Protein AF-0000000077294545 (afdb_homodimer)

pLDDT: mean 90.28, std 8.91, range [52.84, 98.06]

Organism: Petrolisthes cinctipes (NCBI:txid88211)

InterPro domains:
  IPR006762 Gtr1/RagA G protein [PF04670] (3-43)
  IPR006762 Gtr1/RagA G protein [PTHR11259] (1-129)

Sequence (264 aa):
MNLVIQNSCIEKGFLFDVLSKIYIATDSSPVDMQSYELCCKMIDVVIDISDIYGKGDGIQVPFDKGSSSIIKLNNATVLYLREVSRFLALVCILKEDNFDKQGLIDYNFLCFHKGVQEVLDVRTNQQQQQQQMNLVIQNSCIEKGFLFDVLSKIYIATDSSPVDMQSYELCCKMIDVVIDISDIYGKGDGIQVPFDKGSSSIIKLNNATVLYLREVSRFLALVCILKEDNFDKQGLIDYNFLCFHKGVQEVLDVRTNQQQQQQQ

Nearest PDB structures (foldseek):
  6s6d-assembly1_C  TM=9.132E-01  e=4.460E-17  Homo sapiens
  7uxh-assembly1_W  TM=9.047E-01  e=5.370E-17  Homo sapiens
  6s6d-assembly2_D  TM=9.170E-01  e=2.521E-16  Homo sapiens
  6ulg-assembly1_G  TM=9.068E-01  e=2.853E-16  Homo sapiens
  8fw5-assembly1_E  TM=8.908E-01  e=2.306E-14  Escherichia coli

Foldseek 3Di:
DQVLCVQLQFDWKFKAQLVVLDTPDIHPDDDDPVVSVVVNVVLVVQQVCCQVPNPPPPDNFSHDAFDKDWDADPVQKIWIWTDLDSRMIMITIHGNVSVVVVVSSVVSVVVVSVVVVVVVVVVVVVVVVVVD/DQVLCVQLQFDWKFKAQLVVLDTPDIHPDDDDPVVSVVVNVVLVVQQVCCQVPNDPPPPNFSHDAFDKDWDADPVQKIWIWTDLDSRMIMITIHGNVSVVVVVSNVVSVVVVSVVVVVVVVVVVVVVVVVVD

Secondary structure (DSSP, 8-state):
-HHHHHHTTEEEEEEEETTTTEEEEE-SSPP-HHHHHHHHHHHHHHHHHHHHHS---SS--SS-TT-EEEEE-TTSEEEEEEEEETTEEEEEEEEHHHHT-HHHHHHHHHHHHHHHHHHHHHHHHHHHHHH-/-HHHHHHTTEEEEEEEETTTTEEEEE-SSPP-HHHHHHHHHHHHHHHHHHHHHS---SS--SS-TT-EEEEE-TTSEEEEEEEEETTEEEEEEEEHHHHT-HHHHHHHHHHHHHHHHHHHHHHHHHHHHHH-

Radius of gyration: 20.05 Å; Cα contacts (8 Å, |Δi|>4): 423; chains: 2; bounding box: 40×76×45 Å

Solvent-accessible surface area (backbone atoms only — not comparable to full-atom values): 14103 Å² total; per-residue (Å²): 91,53,66,53,32,62,75,41,59,41,72,47,49,37,33,27,35,63,86,79,70,40,69,79,45,55,38,92,62,86,84,53,71,66,62,54,53,48,52,52,50,53,49,51,46,54,28,54,46,29,70,73,71,42,82,66,82,68,71,85,59,54,41,46,69,72,21,35,34,40,37,39,43,63,81,38,41,28,42,40,37,38,46,63,45,57,54,31,34,37,38,35,35,29,42,40,79,47,56,72,41,44,67,58,43,51,48,45,46,52,54,48,40,52,53,51,49,54,55,53,50,52,52,52,51,50,52,56,56,66,73,99,90,52,66,55,34,63,77,41,59,40,72,47,48,36,35,27,35,62,86,78,70,40,68,81,45,55,39,89,63,87,86,51,70,65,61,53,51,49,53,53,51,52,51,51,45,54,30,55,47,28,70,74,70,40,82,71,78,71,69,87,60,52,40,46,68,72,20,35,34,41,38,38,43,61,81,38,42,28,40,39,36,37,46,63,45,57,53,29,36,38,40,35,35,29,42,41,80,47,56,71,41,44,67,59,44,50,48,44,46,52,54,48,38,52,54,53,50,54,54,53,49,51,51,53,52,49,53,56,55,66,75,98

Structure (mmCIF, N/CA/C/O backbone):
data_AF-0000000077294545-model_v1
#
loop_
_entity.id
_entity.type
_entity.pdbx_description
1 polymer 'Uncharacterized protein'
#
loop_
_atom_site.group_PDB
_atom_site.id
_atom_site.type_symbol
_atom_site.label_atom_id
_atom_site.label_alt_id
_atom_site.label_comp_id
_atom_site.label_asym_id
_atom_site.label_entity_id
_atom_site.label_seq_id
_atom_site.pdbx_PDB_ins_code
_atom_site.Cartn_x
_atom_site.Cartn_y
_atom_site.Cartn_z
_atom_site.occupancy
_atom_site.B_iso_or_equiv
_atom_site.auth_seq_id
_atom_site.auth_comp_id
_atom_site.auth_asym_id
_atom_site.auth_atom_id
_atom_site.pdbx_PDB_model_num
ATOM 1 N N . MET A 1 1 ? 11.781 -16.438 -11.773 1 88.38 1 MET A N 1
ATOM 2 C CA . MET A 1 1 ? 11.844 -15.148 -11.078 1 88.38 1 MET A CA 1
ATOM 3 C C . MET A 1 1 ? 12.953 -14.273 -11.648 1 88.38 1 MET A C 1
ATOM 5 O O . MET A 1 1 ? 12.75 -13.078 -11.867 1 88.38 1 MET A O 1
ATOM 9 N N . ASN A 1 2 ? 14 -14.93 -12.047 1 88.88 2 ASN A N 1
ATOM 10 C CA . ASN A 1 2 ? 15.109 -14.148 -12.562 1 88.88 2 ASN A CA 1
ATOM 11 C C . ASN A 1 2 ? 14.727 -13.406 -13.844 1 88.88 2 ASN A C 1
ATOM 13 O O . ASN A 1 2 ? 15.07 -12.242 -14.023 1 88.88 2 ASN A O 1
ATOM 17 N N . LEU A 1 3 ? 14.016 -14.055 -14.664 1 87 3 LEU A N 1
ATOM 18 C CA . LEU A 1 3 ? 13.656 -13.453 -15.945 1 87 3 LEU A CA 1
ATOM 19 C C . LEU A 1 3 ? 12.742 -12.25 -15.734 1 87 3 LEU A C 1
ATOM 21 O O . LEU A 1 3 ? 12.945 -11.195 -16.328 1 87 3 LEU A O 1
ATOM 25 N N . VAL A 1 4 ? 11.805 -12.406 -14.891 1 89.19 4 VAL A N 1
ATOM 26 C CA . VAL A 1 4 ? 10.859 -11.32 -14.656 1 89.19 4 VAL A CA 1
ATOM 27 C C . VAL A 1 4 ? 11.562 -10.148 -13.969 1 89.19 4 VAL A C 1
ATOM 29 O O . VAL A 1 4 ? 11.352 -8.992 -14.336 1 89.19 4 VAL A O 1
ATOM 32 N N . ILE A 1 5 ? 12.398 -10.461 -13.062 1 90.06 5 ILE A N 1
ATOM 33 C CA . ILE A 1 5 ? 13.102 -9.445 -12.289 1 90.06 5 ILE A CA 1
ATOM 34 C C . ILE A 1 5 ? 14.07 -8.688 -13.195 1 90.06 5 ILE A C 1
ATOM 36 O O . ILE A 1 5 ? 14.102 -7.457 -13.195 1 90.06 5 ILE A O 1
ATOM 40 N N . GLN A 1 6 ? 14.797 -9.445 -13.984 1 88.12 6 GLN A N 1
ATOM 41 C CA . GLN A 1 6 ? 15.805 -8.836 -14.844 1 88.12 6 GLN A CA 1
ATOM 42 C C . GLN A 1 6 ? 15.156 -7.996 -15.945 1 88.12 6 GLN A C 1
ATOM 44 O O . GLN A 1 6 ? 15.609 -6.891 -16.234 1 88.12 6 GLN A O 1
ATOM 49 N N . ASN A 1 7 ? 14.133 -8.406 -16.469 1 88.62 7 ASN A N 1
ATOM 50 C CA . ASN A 1 7 ? 13.484 -7.746 -17.594 1 88.62 7 ASN A CA 1
ATOM 51 C C . ASN A 1 7 ? 12.695 -6.52 -17.141 1 88.62 7 ASN A C 1
ATOM 53 O O . ASN A 1 7 ? 12.297 -5.695 -17.969 1 88.62 7 ASN A O 1
ATOM 57 N N . SER A 1 8 ? 12.5 -6.391 -15.891 1 87.38 8 SER A N 1
ATOM 58 C CA . SER A 1 8 ? 11.68 -5.297 -15.383 1 87.38 8 SER A CA 1
ATOM 59 C C . SER A 1 8 ? 12.5 -4.336 -14.531 1 87.38 8 SER A C 1
ATOM 61 O O . SER A 1 8 ? 11.945 -3.445 -13.883 1 87.38 8 SER A O 1
ATOM 63 N N . CYS A 1 9 ? 13.797 -4.469 -14.531 1 88.81 9 CYS A N 1
ATOM 64 C CA . CYS A 1 9 ? 14.711 -3.646 -13.75 1 88.81 9 CYS A CA 1
ATOM 65 C C . CYS A 1 9 ? 14.289 -3.598 -12.281 1 88.81 9 CYS A C 1
ATOM 67 O O . CYS A 1 9 ? 14.273 -2.527 -11.672 1 88.81 9 CYS A O 1
ATOM 69 N N . ILE A 1 10 ? 13.898 -4.68 -11.805 1 93.56 10 ILE A N 1
ATOM 70 C CA . ILE A 1 10 ? 13.523 -4.859 -10.406 1 93.56 10 ILE A CA 1
ATOM 71 C C . ILE A 1 10 ? 14.758 -5.191 -9.57 1 93.56 10 ILE A C 1
ATOM 73 O O . ILE A 1 10 ? 15.625 -5.953 -10.016 1 93.56 10 ILE A O 1
ATOM 77 N N . GLU A 1 11 ? 14.852 -4.637 -8.398 1 94.56 11 GLU A N 1
ATOM 78 C CA . GLU A 1 11 ? 16 -4.844 -7.527 1 94.56 11 GLU A CA 1
ATOM 79 C C . GLU A 1 11 ? 15.883 -6.156 -6.754 1 94.56 11 GLU A C 1
ATOM 81 O O . GLU A 1 11 ? 16.875 -6.848 -6.535 1 94.56 11 GLU A O 1
ATOM 86 N N . LYS A 1 12 ? 14.773 -6.461 -6.199 1 95.69 12 LYS A N 1
ATOM 87 C CA . LYS A 1 12 ? 14.484 -7.688 -5.461 1 95.69 12 LYS A CA 1
ATOM 88 C C . LYS A 1 12 ? 13.023 -8.109 -5.637 1 95.69 12 LYS A C 1
ATOM 90 O O . LYS A 1 12 ? 12.133 -7.258 -5.691 1 95.69 12 LYS A O 1
ATOM 95 N N . GLY A 1 13 ? 12.789 -9.422 -5.824 1 96.94 13 GLY A N 1
ATOM 96 C CA . GLY A 1 13 ? 11.438 -9.938 -5.969 1 96.94 13 GLY A CA 1
ATOM 97 C C . GLY A 1 13 ? 11.203 -11.211 -5.176 1 96.94 13 GLY A C 1
ATOM 98 O O . GLY A 1 13 ? 12.102 -12.047 -5.047 1 96.94 13 GLY A O 1
ATOM 99 N N . PHE A 1 14 ? 9.977 -11.391 -4.688 1 97.44 14 PHE A N 1
ATOM 100 C CA . PHE A 1 14 ? 9.547 -12.578 -3.963 1 97.44 14 PHE A CA 1
ATOM 101 C C . PHE A 1 14 ? 8.195 -13.055 -4.469 1 97.44 14 PHE A C 1
ATOM 103 O O . PHE A 1 14 ? 7.289 -12.25 -4.688 1 97.44 14 PHE A O 1
ATOM 110 N N . LEU A 1 15 ? 8.078 -14.344 -4.648 1 97.44 15 LEU A N 1
ATOM 111 C CA . LEU A 1 15 ? 6.781 -14.984 -4.809 1 97.44 15 LEU A CA 1
ATOM 112 C C . LEU A 1 15 ? 6.352 -15.672 -3.516 1 97.44 15 LEU A C 1
ATOM 114 O O . LEU A 1 15 ? 7.008 -16.609 -3.057 1 97.44 15 LEU A O 1
ATOM 118 N N . PHE A 1 16 ? 5.219 -15.281 -2.953 1 97.88 16 PHE A N 1
ATOM 119 C CA . PHE A 1 16 ? 4.805 -15.75 -1.637 1 97.88 16 PHE A CA 1
ATOM 120 C C . PHE A 1 16 ? 3.572 -16.641 -1.743 1 97.88 16 PHE A C 1
ATOM 122 O O . PHE A 1 16 ? 2.652 -16.344 -2.508 1 97.88 16 PHE A O 1
ATOM 129 N N . ASP A 1 17 ? 3.615 -17.734 -0.995 1 97.25 17 ASP A N 1
ATOM 130 C CA . ASP A 1 17 ? 2.365 -18.328 -0.526 1 97.25 17 ASP A CA 1
ATOM 131 C C . ASP A 1 17 ? 1.77 -17.516 0.618 1 97.25 17 ASP A C 1
ATOM 133 O O . ASP A 1 17 ? 2.365 -17.406 1.693 1 97.25 17 ASP A O 1
ATOM 137 N N . VAL A 1 18 ? 0.582 -16.969 0.397 1 95.44 18 VAL A N 1
ATOM 138 C CA . VAL A 1 18 ? 0.108 -15.922 1.305 1 95.44 18 VAL A CA 1
ATOM 139 C C . VAL A 1 18 ? -0.426 -16.562 2.586 1 95.44 18 VAL A C 1
ATOM 141 O O . VAL A 1 18 ? -0.473 -15.914 3.635 1 95.44 18 VAL A O 1
ATOM 144 N N . LEU A 1 19 ? -0.866 -17.75 2.561 1 92.69 19 LEU A N 1
ATOM 145 C CA . LEU A 1 19 ? -1.397 -18.422 3.742 1 92.69 19 LEU A CA 1
ATOM 146 C C . LEU A 1 19 ? -0.274 -18.812 4.695 1 92.69 19 LEU A C 1
ATOM 148 O O . LEU A 1 19 ? -0.325 -18.5 5.887 1 92.69 19 LEU A O 1
ATOM 152 N N . SER A 1 20 ? 0.775 -19.391 4.145 1 94 20 SER A N 1
ATOM 153 C CA . SER A 1 20 ? 1.877 -19.859 4.98 1 94 20 SER A CA 1
ATOM 154 C C . SER A 1 20 ? 2.928 -18.766 5.164 1 94 20 SER A C 1
ATOM 156 O O . SER A 1 20 ? 3.805 -18.875 6.023 1 94 20 SER A O 1
ATOM 158 N N . LYS A 1 21 ? 2.898 -17.75 4.418 1 93.12 21 LYS A N 1
ATOM 159 C CA . LYS A 1 21 ? 3.834 -16.625 4.441 1 93.12 21 LYS A CA 1
ATOM 160 C C . LYS A 1 21 ? 5.262 -17.094 4.176 1 93.12 21 LYS A C 1
ATOM 162 O O . LYS A 1 21 ? 6.199 -16.656 4.855 1 93.12 21 LYS A O 1
ATOM 167 N N . ILE A 1 22 ? 5.34 -18 3.275 1 96.5 22 ILE A N 1
ATOM 168 C CA . ILE A 1 22 ? 6.629 -18.5 2.809 1 96.5 22 ILE A CA 1
ATOM 169 C C . ILE A 1 22 ? 6.875 -18.031 1.373 1 96.5 22 ILE A C 1
ATOM 171 O O . ILE A 1 22 ? 5.98 -18.125 0.527 1 96.5 22 ILE A O 1
ATOM 175 N N . TYR A 1 23 ? 8.062 -17.5 1.189 1 97.06 23 TYR A N 1
ATOM 176 C CA . TYR A 1 23 ? 8.367 -17.234 -0.212 1 97.06 23 TYR A CA 1
ATOM 177 C C . TYR A 1 23 ? 8.773 -18.516 -0.931 1 97.06 23 TYR A C 1
ATOM 179 O O . TYR A 1 23 ? 9.688 -19.219 -0.49 1 97.06 23 TYR A O 1
ATOM 187 N N . ILE A 1 24 ? 8.148 -18.859 -1.941 1 96.44 24 ILE A N 1
ATOM 188 C CA . ILE A 1 24 ? 8.375 -20.125 -2.639 1 96.44 24 ILE A CA 1
ATOM 189 C C . ILE A 1 24 ? 9.375 -19.922 -3.773 1 96.44 24 ILE A C 1
ATOM 191 O O . ILE A 1 24 ? 9.914 -20.891 -4.312 1 96.44 24 ILE A O 1
ATOM 195 N N . ALA A 1 25 ? 9.586 -18.719 -4.234 1 96 25 ALA A N 1
ATOM 196 C CA . ALA A 1 25 ? 10.602 -18.391 -5.23 1 96 25 ALA A CA 1
ATOM 197 C C . ALA A 1 25 ? 11.125 -16.969 -5.043 1 96 25 ALA A C 1
ATOM 199 O O . ALA A 1 25 ? 10.398 -16.109 -4.551 1 96 25 ALA A O 1
ATOM 200 N N . THR A 1 26 ? 12.398 -16.766 -5.371 1 96.12 26 THR A N 1
ATOM 201 C CA . THR A 1 26 ? 13.031 -15.453 -5.359 1 96.12 26 THR A CA 1
ATOM 202 C C . THR A 1 26 ? 14.18 -15.398 -6.363 1 96.12 26 THR A C 1
ATOM 204 O O . THR A 1 26 ? 14.539 -16.406 -6.965 1 96.12 26 THR A O 1
ATOM 207 N N . ASP A 1 27 ? 14.578 -14.164 -6.613 1 94.88 27 ASP A N 1
ATOM 208 C CA . ASP A 1 27 ? 15.688 -14.023 -7.551 1 94.88 27 ASP A CA 1
ATOM 209 C C . ASP A 1 27 ? 17.016 -14.32 -6.867 1 94.88 27 ASP A C 1
ATOM 211 O O . ASP A 1 27 ? 17.062 -14.609 -5.672 1 94.88 27 ASP A O 1
ATOM 215 N N . SER A 1 28 ? 18.062 -14.211 -7.559 1 94.12 28 SER A N 1
ATOM 216 C CA . SER A 1 28 ? 19.359 -14.672 -7.09 1 94.12 28 SER A CA 1
ATOM 217 C C . SER A 1 28 ? 20.016 -13.633 -6.184 1 94.12 28 SER A C 1
ATOM 219 O O . SER A 1 28 ? 21.062 -13.898 -5.586 1 94.12 28 SER A O 1
ATOM 221 N N . SER A 1 29 ? 19.469 -12.484 -6.035 1 91.75 29 SER A N 1
ATOM 222 C CA . SER A 1 29 ? 20.031 -11.484 -5.129 1 91.75 29 SER A CA 1
ATOM 223 C C . SER A 1 29 ? 19.844 -11.898 -3.674 1 91.75 29 SER A C 1
ATOM 225 O O . SER A 1 29 ? 18.938 -12.68 -3.355 1 91.75 29 SER A O 1
ATOM 227 N N . PRO A 1 30 ? 20.75 -11.453 -2.766 1 92.94 30 PRO A N 1
ATOM 228 C CA . PRO A 1 30 ? 20.672 -11.859 -1.36 1 92.94 30 PRO A CA 1
ATOM 229 C C . PRO A 1 30 ? 19.344 -11.461 -0.713 1 92.94 30 PRO A C 1
ATOM 231 O O . PRO A 1 30 ? 18.781 -10.414 -1.029 1 92.94 30 PRO A O 1
ATOM 234 N N . VAL A 1 31 ? 18.969 -12.352 0.146 1 92.69 31 VAL A N 1
ATOM 235 C CA . VAL A 1 31 ? 17.75 -12.109 0.912 1 92.69 31 VAL A CA 1
ATOM 236 C C . VAL A 1 31 ? 18.109 -11.516 2.275 1 92.69 31 VAL A C 1
ATOM 238 O O . VAL A 1 31 ? 18.984 -12.031 2.969 1 92.69 31 VAL A O 1
ATOM 241 N N . ASP A 1 32 ? 17.406 -10.422 2.568 1 93.25 32 ASP A N 1
ATOM 242 C CA . ASP A 1 32 ? 17.562 -9.875 3.912 1 93.25 32 ASP A CA 1
ATOM 243 C C . ASP A 1 32 ? 16.281 -10.047 4.719 1 93.25 32 ASP A C 1
ATOM 245 O O . ASP A 1 32 ? 15.172 -9.992 4.164 1 93.25 32 ASP A O 1
ATOM 249 N N . MET A 1 33 ? 16.5 -10.188 5.977 1 93.38 33 MET A N 1
ATOM 250 C CA . MET A 1 33 ? 15.398 -10.5 6.895 1 93.38 33 MET A CA 1
ATOM 251 C C . MET A 1 33 ? 14.406 -9.344 6.973 1 93.38 33 MET A C 1
ATOM 253 O O . MET A 1 33 ? 13.203 -9.562 7.102 1 93.38 33 MET A O 1
ATOM 257 N N . GLN A 1 34 ? 14.859 -8.141 6.91 1 94 34 GLN A N 1
ATOM 258 C CA . GLN A 1 34 ? 13.984 -6.98 7.047 1 94 34 GLN A CA 1
ATOM 259 C C . GLN A 1 34 ? 13.031 -6.863 5.859 1 94 34 GLN A C 1
ATOM 261 O O . GLN A 1 34 ? 11.836 -6.621 6.035 1 94 34 GLN A O 1
ATOM 266 N N . SER A 1 35 ? 13.617 -7.047 4.695 1 94 35 SER A N 1
ATOM 267 C CA . SER A 1 35 ? 12.789 -7.016 3.496 1 94 35 SER A CA 1
ATOM 268 C C . SER A 1 35 ? 11.719 -8.102 3.539 1 94 35 SER A C 1
ATOM 270 O O . SER A 1 35 ? 10.562 -7.859 3.174 1 94 35 SER A O 1
ATOM 272 N N . TYR A 1 36 ? 12.117 -9.227 4 1 95.69 36 TYR A N 1
ATOM 273 C CA . TYR A 1 36 ? 11.188 -10.344 4.109 1 95.69 36 TYR A CA 1
ATOM 274 C C . TYR A 1 36 ? 10.039 -10.008 5.051 1 95.69 36 TYR A C 1
ATOM 276 O O . TYR A 1 36 ? 8.867 -10.242 4.727 1 95.69 36 TYR A O 1
ATOM 284 N N . GLU A 1 37 ? 10.344 -9.461 6.188 1 97.31 37 GLU A N 1
ATOM 285 C CA . GLU A 1 37 ? 9.336 -9.094 7.18 1 97.31 37 GLU A CA 1
ATOM 286 C C . GLU A 1 37 ? 8.383 -8.031 6.637 1 97.31 37 GLU A C 1
ATOM 288 O O . GLU A 1 37 ? 7.176 -8.102 6.852 1 97.31 37 GLU A O 1
ATOM 293 N N . LEU A 1 38 ? 8.938 -7.133 5.926 1 96.94 38 LEU A N 1
ATOM 294 C CA . LEU A 1 38 ? 8.133 -6.055 5.359 1 96.94 38 LEU A CA 1
ATOM 295 C C . LEU A 1 38 ? 7.141 -6.598 4.336 1 96.94 38 LEU A C 1
ATOM 297 O O . LEU A 1 38 ? 5.984 -6.172 4.297 1 96.94 38 LEU A O 1
ATOM 301 N N . CYS A 1 39 ? 7.605 -7.496 3.504 1 97.19 39 CYS A N 1
ATOM 302 C CA . CYS A 1 39 ? 6.73 -8.117 2.514 1 97.19 39 CYS A CA 1
ATOM 303 C C . CYS A 1 39 ? 5.551 -8.805 3.186 1 97.19 39 CYS A C 1
ATOM 305 O O . CYS A 1 39 ? 4.414 -8.688 2.725 1 97.19 39 CYS A O 1
ATOM 307 N N . CYS A 1 40 ? 5.801 -9.469 4.266 1 97.38 40 CYS A N 1
ATOM 308 C CA . CYS A 1 40 ? 4.738 -10.156 4.992 1 97.38 40 CYS A CA 1
ATOM 309 C C . CYS A 1 40 ? 3.742 -9.156 5.57 1 97.38 40 CYS A C 1
ATOM 311 O O . CYS A 1 40 ? 2.531 -9.375 5.516 1 97.38 40 CYS A O 1
ATOM 313 N N . LYS A 1 41 ? 4.223 -8.031 6.102 1 97.44 41 LYS A N 1
ATOM 314 C CA . LYS A 1 41 ? 3.344 -6.992 6.629 1 97.44 41 LYS A CA 1
ATOM 315 C C . LYS A 1 41 ? 2.463 -6.406 5.527 1 97.44 41 LYS A C 1
ATOM 317 O O . LYS A 1 41 ? 1.262 -6.215 5.723 1 97.44 41 LYS A O 1
ATOM 322 N N . MET A 1 42 ? 3.131 -6.156 4.355 1 98.06 42 MET A N 1
ATOM 323 C CA . MET A 1 42 ? 2.402 -5.605 3.213 1 98.06 42 MET A CA 1
ATOM 324 C C . MET A 1 42 ? 1.298 -6.559 2.766 1 98.06 42 MET A C 1
ATOM 326 O O . MET A 1 42 ? 0.166 -6.133 2.529 1 98.06 42 MET A O 1
ATOM 330 N N . ILE A 1 43 ? 1.547 -7.805 2.686 1 97.88 43 ILE A N 1
ATOM 331 C CA . ILE A 1 43 ? 0.591 -8.828 2.277 1 97.88 43 ILE A CA 1
ATOM 332 C C . ILE A 1 43 ? -0.559 -8.891 3.279 1 97.88 43 ILE A C 1
ATOM 334 O O . ILE A 1 43 ? -1.729 -8.914 2.891 1 97.88 43 ILE A O 1
ATOM 338 N N . ASP A 1 44 ? -0.282 -8.891 4.543 1 97.38 44 ASP A N 1
ATOM 339 C CA . ASP A 1 44 ? -1.306 -8.961 5.582 1 97.38 44 ASP A CA 1
ATOM 340 C C . ASP A 1 44 ? -2.273 -7.781 5.477 1 97.38 44 ASP A C 1
ATOM 342 O O . ASP A 1 44 ? -3.48 -7.945 5.672 1 97.38 44 ASP A O 1
ATOM 346 N N . VAL A 1 45 ? -1.757 -6.672 5.191 1 97.44 45 VAL A N 1
ATOM 347 C CA . VAL A 1 45 ? -2.609 -5.492 5.082 1 97.44 45 VAL A CA 1
ATOM 348 C C . VAL A 1 45 ? -3.545 -5.645 3.883 1 97.44 45 VAL A C 1
ATOM 350 O O . VAL A 1 45 ? -4.742 -5.367 3.982 1 97.44 45 VAL A O 1
ATOM 353 N N . VAL A 1 46 ? -3.018 -6.078 2.762 1 96.94 46 VAL A N 1
ATOM 354 C CA . VAL A 1 46 ? -3.85 -6.25 1.574 1 96.94 46 VAL A CA 1
ATOM 355 C C . VAL A 1 46 ? -4.926 -7.301 1.842 1 96.94 46 VAL A C 1
ATOM 357 O O . VAL A 1 46 ? -6.074 -7.141 1.424 1 96.94 46 VAL A O 1
ATOM 360 N N . ILE A 1 47 ? -4.605 -8.344 2.562 1 95.69 47 ILE A N 1
ATOM 361 C CA . ILE A 1 47 ? -5.566 -9.391 2.906 1 95.69 47 ILE A CA 1
ATOM 362 C C . ILE A 1 47 ? -6.648 -8.82 3.818 1 95.69 47 ILE A C 1
ATOM 364 O O . ILE A 1 47 ? -7.836 -9.062 3.607 1 95.69 47 ILE A O 1
ATOM 368 N N . ASP A 1 48 ? -6.277 -8.078 4.855 1 95.31 48 ASP A N 1
ATOM 369 C CA . ASP A 1 48 ? -7.234 -7.457 5.766 1 95.31 48 ASP A CA 1
ATOM 370 C C . ASP A 1 48 ? -8.211 -6.562 5.004 1 95.31 48 ASP A C 1
ATOM 372 O O . ASP A 1 48 ? -9.414 -6.594 5.258 1 95.31 48 ASP A O 1
ATOM 376 N N . ILE A 1 49 ? -7.68 -5.832 4.07 1 94.75 49 ILE A N 1
ATOM 377 C CA . ILE A 1 49 ? -8.508 -4.91 3.303 1 94.75 49 ILE A CA 1
ATOM 378 C C . ILE A 1 49 ? -9.461 -5.699 2.406 1 94.75 49 ILE A C 1
ATOM 380 O O . ILE A 1 49 ? -10.641 -5.348 2.279 1 94.75 49 ILE A O 1
ATOM 384 N N . SER A 1 50 ? -8.938 -6.703 1.814 1 93.31 50 SER A N 1
ATOM 385 C CA . SER A 1 50 ? -9.781 -7.559 0.984 1 93.31 50 SER A CA 1
ATOM 386 C C . SER A 1 50 ? -10.922 -8.164 1.794 1 93.31 50 SER A C 1
ATOM 388 O O . SER A 1 50 ? -12.039 -8.289 1.299 1 93.31 50 SER A O 1
ATOM 390 N N . ASP A 1 51 ? -10.648 -8.562 2.994 1 92.38 51 ASP A N 1
ATOM 391 C CA . ASP A 1 51 ? -11.656 -9.164 3.861 1 92.38 51 ASP A CA 1
ATOM 392 C C . ASP A 1 51 ? -12.766 -8.164 4.188 1 92.38 51 ASP A C 1
ATOM 394 O O . ASP A 1 51 ? -13.938 -8.539 4.305 1 92.38 51 ASP A O 1
ATOM 398 N N . ILE A 1 52 ? -12.391 -6.941 4.309 1 91.88 52 ILE A N 1
ATOM 399 C CA . ILE A 1 52 ? -13.336 -5.93 4.758 1 91.88 52 ILE A CA 1
ATOM 400 C C . ILE A 1 52 ? -14.055 -5.328 3.557 1 91.88 52 ILE A C 1
ATOM 402 O O . ILE A 1 52 ? -15.273 -5.105 3.598 1 91.88 52 ILE A O 1
ATOM 406 N N . TYR A 1 53 ? -13.297 -5.117 2.484 1 90.75 53 TYR A N 1
ATOM 407 C CA . TYR A 1 53 ? -13.859 -4.355 1.376 1 90.75 53 TYR A CA 1
ATOM 408 C C . TYR A 1 53 ? -13.977 -5.219 0.126 1 90.75 53 TYR A C 1
ATOM 410 O O . TYR A 1 53 ? -14.602 -4.816 -0.859 1 90.75 53 TYR A O 1
ATOM 418 N N . GLY A 1 54 ? -13.305 -6.348 0.155 1 87.44 54 GLY A N 1
ATOM 419 C CA . GLY A 1 54 ? -13.344 -7.215 -1.01 1 87.44 54 GLY A CA 1
ATOM 420 C C . GLY A 1 54 ? -14.695 -7.875 -1.221 1 87.44 54 GLY A C 1
ATOM 421 O O . GLY A 1 54 ? -15.539 -7.871 -0.323 1 87.44 54 GLY A O 1
ATOM 422 N N . LYS A 1 55 ? -15.211 -8.297 -2.643 1 72.12 55 LYS A N 1
ATOM 423 C CA . LYS A 1 55 ? -16.5 -8.898 -2.986 1 72.12 55 LYS A CA 1
ATOM 424 C C . LYS A 1 55 ? -16.609 -10.312 -2.432 1 72.12 55 LYS A C 1
ATOM 426 O O . LYS A 1 55 ? -15.75 -11.164 -2.707 1 72.12 55 LYS A O 1
ATOM 431 N N . GLY A 1 56 ? -16.969 -10.641 -1.223 1 58.69 56 GLY A N 1
ATOM 432 C CA . GLY A 1 56 ? -17 -11.992 -0.684 1 58.69 56 GLY A CA 1
ATOM 433 C C . GLY A 1 56 ? -17.922 -12.922 -1.447 1 58.69 56 GLY A C 1
ATOM 434 O O . GLY A 1 56 ? -19.141 -12.805 -1.359 1 58.69 56 GLY A O 1
ATOM 435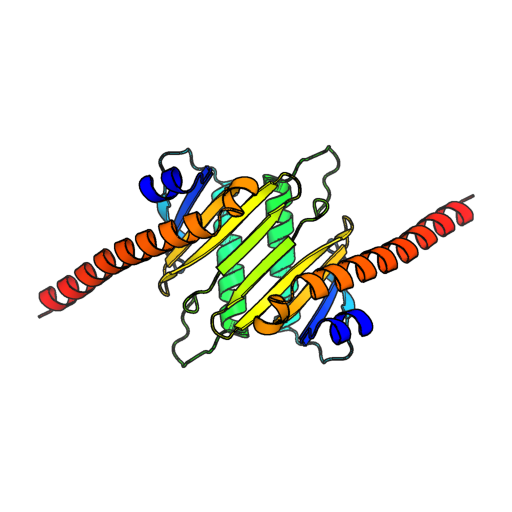 N N . ASP A 1 57 ? -17.797 -13.133 -2.674 1 52.84 57 ASP A N 1
ATOM 436 C CA . ASP A 1 57 ? -18.656 -14.188 -3.213 1 52.84 57 ASP A CA 1
ATOM 437 C C . ASP A 1 57 ? -18.594 -15.445 -2.344 1 52.84 57 ASP A C 1
ATOM 439 O O . ASP A 1 57 ? -18.562 -16.562 -2.859 1 52.84 57 ASP A O 1
ATOM 443 N N . GLY A 1 58 ? -18.641 -15.328 -1.219 1 58.78 58 GLY A N 1
ATOM 444 C CA . GLY A 1 58 ? -18.797 -16.531 -0.413 1 58.78 58 GLY A CA 1
ATOM 445 C C . GLY A 1 58 ? -17.5 -17.016 0.208 1 58.78 58 GLY A C 1
ATOM 446 O O . GLY A 1 58 ? -17.188 -16.672 1.35 1 58.78 58 GLY A O 1
ATOM 447 N N . ILE A 1 59 ? -16.719 -17.766 -0.667 1 61.22 59 ILE A N 1
ATOM 448 C CA . ILE A 1 59 ? -15.531 -18.406 -0.119 1 61.22 59 ILE A CA 1
ATOM 449 C C . ILE A 1 59 ? -14.492 -17.344 0.252 1 61.22 59 ILE A C 1
ATOM 451 O O . ILE A 1 59 ? -14.258 -16.406 -0.512 1 61.22 59 ILE A O 1
ATOM 455 N N . GLN A 1 60 ? -14.172 -17.219 1.415 1 70.12 60 GLN A N 1
ATOM 456 C CA . GLN A 1 60 ? -13.195 -16.25 1.913 1 70.12 60 GLN A CA 1
ATOM 457 C C . GLN A 1 60 ? -11.812 -16.5 1.319 1 70.12 60 GLN A C 1
ATOM 459 O O . GLN A 1 60 ? -11.133 -17.453 1.704 1 70.12 60 GLN A O 1
ATOM 464 N N . VAL A 1 61 ? -11.461 -15.922 0.218 1 80.06 61 VAL A N 1
ATOM 465 C CA . VAL A 1 61 ? -10.125 -16 -0.365 1 80.06 61 VAL A CA 1
ATOM 466 C C . VAL A 1 61 ? -9.297 -14.805 0.076 1 80.06 61 VAL A C 1
ATOM 468 O O . VAL A 1 61 ? -9.836 -13.711 0.283 1 80.06 61 VAL A O 1
ATOM 471 N N . PRO A 1 62 ? -7.918 -15.125 0.244 1 87.5 62 PRO A N 1
ATOM 472 C CA . PRO A 1 62 ? -7.062 -14.055 0.764 1 87.5 62 PRO A CA 1
ATOM 473 C C . PRO A 1 62 ? -7.016 -12.836 -0.157 1 87.5 62 PRO A C 1
ATOM 475 O O . PRO A 1 62 ? -7.09 -11.703 0.314 1 87.5 62 PRO A O 1
ATOM 478 N N . PHE A 1 63 ? -6.887 -13.133 -1.45 1 87.75 63 PHE A N 1
ATOM 479 C CA . PHE A 1 63 ? -6.781 -12.008 -2.371 1 87.75 63 PHE A CA 1
ATOM 480 C C . PHE A 1 63 ? -7.938 -12.008 -3.365 1 87.75 63 PHE A C 1
ATOM 482 O O . PHE A 1 63 ? -8.32 -13.062 -3.877 1 87.75 63 PHE A O 1
ATOM 489 N N . ASP A 1 64 ? -8.391 -10.828 -3.623 1 87.38 64 ASP A N 1
ATOM 490 C CA . ASP A 1 64 ? -9.227 -10.641 -4.805 1 87.38 64 ASP A CA 1
ATOM 491 C C . ASP A 1 64 ? -8.383 -10.633 -6.078 1 87.38 64 ASP A C 1
ATOM 493 O O . ASP A 1 64 ? -7.234 -10.195 -6.066 1 87.38 64 ASP A O 1
ATOM 497 N N . LYS A 1 65 ? -9.078 -11.141 -7.094 1 88.5 65 LYS A N 1
ATOM 498 C CA . LYS A 1 65 ? -8.391 -11.125 -8.383 1 88.5 65 LYS A CA 1
ATOM 499 C C . LYS A 1 65 ? -7.953 -9.719 -8.758 1 88.5 65 LYS A C 1
ATOM 501 O O . LYS A 1 65 ? -8.727 -8.766 -8.633 1 88.5 65 LYS A O 1
ATOM 506 N N . GLY A 1 66 ? -6.711 -9.586 -9.117 1 90.94 66 GLY A N 1
ATOM 507 C CA . GLY A 1 66 ? -6.203 -8.328 -9.625 1 90.94 66 GLY A CA 1
ATOM 508 C C . GLY A 1 66 ? -5.855 -7.336 -8.539 1 90.94 66 GLY A C 1
ATOM 509 O O . GLY A 1 66 ? -5.52 -6.184 -8.82 1 90.94 66 GLY A O 1
ATOM 510 N N . SER A 1 67 ? -5.898 -7.746 -7.277 1 94.62 67 SER A N 1
ATOM 511 C CA . SER A 1 67 ? -5.488 -6.852 -6.199 1 94.62 67 SER A CA 1
ATOM 512 C C . SER A 1 67 ? -4.027 -6.441 -6.344 1 94.62 67 SER A C 1
ATOM 514 O O . SER A 1 67 ? -3.191 -7.238 -6.773 1 94.62 67 SER A O 1
ATOM 516 N N . SER A 1 68 ? -3.732 -5.215 -5.965 1 97 68 SER A N 1
ATOM 517 C CA . SER A 1 68 ? -2.363 -4.715 -6.043 1 97 68 SER A CA 1
ATOM 518 C C . SER A 1 68 ? -2.109 -3.641 -4.988 1 97 68 SER A C 1
ATOM 520 O O . SER A 1 68 ? -3.053 -3.078 -4.426 1 97 68 SER A O 1
ATOM 522 N N . SER A 1 69 ? -0.898 -3.432 -4.707 1 97.94 69 SER A N 1
ATOM 523 C CA . SER A 1 69 ? -0.473 -2.41 -3.756 1 97.94 69 SER A CA 1
ATOM 524 C C . SER A 1 69 ? 0.85 -1.778 -4.176 1 97.94 69 SER A C 1
ATOM 526 O O . SER A 1 69 ? 1.753 -2.473 -4.648 1 97.94 69 SER A O 1
ATOM 528 N N . ILE A 1 70 ? 0.882 -0.483 -4.008 1 97.94 70 ILE A N 1
ATOM 529 C CA . ILE A 1 70 ? 2.09 0.279 -4.305 1 97.94 70 ILE A CA 1
ATOM 530 C C . ILE A 1 70 ? 2.436 1.183 -3.125 1 97.94 70 ILE A C 1
ATOM 532 O O . ILE A 1 70 ? 1.57 1.892 -2.604 1 97.94 70 ILE A O 1
ATOM 536 N N . ILE A 1 71 ? 3.643 1.148 -2.689 1 97.81 71 ILE A N 1
ATOM 537 C CA . ILE A 1 71 ? 4.18 2.09 -1.714 1 97.81 71 ILE A CA 1
ATOM 538 C C . ILE A 1 71 ? 5.391 2.811 -2.305 1 97.81 71 ILE A C 1
ATOM 540 O O . ILE A 1 71 ? 6.332 2.168 -2.777 1 97.81 71 ILE A O 1
ATOM 544 N N . LYS A 1 72 ? 5.375 4.121 -2.277 1 96.75 72 LYS A N 1
ATOM 545 C CA . LYS A 1 72 ? 6.457 4.949 -2.807 1 96.75 72 LYS A CA 1
ATOM 546 C C . LYS A 1 72 ? 7.09 5.797 -1.705 1 96.75 72 LYS A C 1
ATOM 548 O O . LYS A 1 72 ? 6.387 6.434 -0.92 1 96.75 72 LYS A O 1
ATOM 553 N N . LEU A 1 73 ? 8.375 5.809 -1.753 1 94.81 73 LEU A N 1
ATOM 554 C CA . LEU A 1 73 ? 9.133 6.641 -0.828 1 94.81 73 LEU A CA 1
ATOM 555 C C . LEU A 1 73 ? 9.766 7.82 -1.557 1 94.81 73 LEU A C 1
ATOM 557 O O . LEU A 1 73 ? 9.766 7.871 -2.789 1 94.81 73 LEU A O 1
ATOM 561 N N . ASN A 1 74 ? 10.312 8.758 -0.85 1 91 74 ASN A N 1
ATOM 562 C CA . ASN A 1 74 ? 10.867 9.984 -1.415 1 91 74 ASN A CA 1
ATOM 563 C C . ASN A 1 74 ? 12.211 9.734 -2.084 1 91 74 ASN A C 1
ATOM 565 O O . ASN A 1 74 ? 12.648 10.523 -2.92 1 91 74 ASN A O 1
ATOM 569 N N . ASN A 1 75 ? 12.891 8.656 -1.762 1 91.75 75 ASN A N 1
ATOM 570 C CA . ASN A 1 75 ? 14.188 8.352 -2.352 1 91.75 75 ASN A CA 1
ATOM 571 C C . ASN A 1 75 ? 14.047 7.477 -3.592 1 91.75 75 ASN A C 1
ATOM 573 O O . ASN A 1 75 ? 14.938 6.68 -3.896 1 91.75 75 ASN A O 1
ATOM 577 N N . ALA A 1 76 ? 12.859 7.434 -4.145 1 90.81 76 ALA A N 1
ATOM 578 C CA . ALA A 1 76 ? 12.555 6.805 -5.426 1 90.81 76 ALA A CA 1
ATOM 579 C C . ALA A 1 76 ? 12.453 5.285 -5.285 1 90.81 76 ALA A C 1
ATOM 581 O O . ALA A 1 76 ? 12.516 4.559 -6.277 1 90.81 76 ALA A O 1
ATOM 582 N N . THR A 1 77 ? 12.375 4.836 -4.07 1 94.62 77 THR A N 1
ATOM 583 C CA . THR A 1 77 ? 12.133 3.416 -3.85 1 94.62 77 THR A CA 1
ATOM 584 C C . THR A 1 77 ? 10.641 3.105 -3.924 1 94.62 77 THR A C 1
ATOM 586 O O . THR A 1 77 ? 9.82 3.842 -3.371 1 94.62 77 THR A O 1
ATOM 589 N N . VAL A 1 78 ? 10.336 1.98 -4.605 1 96.88 78 VAL A N 1
ATOM 590 C CA . VAL A 1 78 ? 8.945 1.556 -4.758 1 96.88 78 VAL A CA 1
ATOM 591 C C . VAL A 1 78 ? 8.805 0.09 -4.355 1 96.88 78 VAL A C 1
ATOM 593 O O . VAL A 1 78 ? 9.602 -0.755 -4.773 1 96.88 78 VAL A O 1
ATOM 596 N N . LEU A 1 79 ? 7.891 -0.213 -3.473 1 97.81 79 LEU A N 1
ATOM 597 C CA . LEU A 1 79 ? 7.441 -1.577 -3.219 1 97.81 79 LEU A CA 1
ATOM 598 C C . LEU A 1 79 ? 6.125 -1.857 -3.936 1 97.81 79 LEU A C 1
ATOM 600 O O . LEU A 1 79 ? 5.18 -1.069 -3.842 1 97.81 79 LEU A O 1
ATOM 604 N N . TYR A 1 80 ? 6.082 -2.932 -4.613 1 97.75 80 TYR A N 1
ATOM 605 C CA . TYR A 1 80 ? 4.938 -3.244 -5.465 1 97.75 80 TYR A CA 1
ATOM 606 C C . TYR A 1 80 ? 4.461 -4.672 -5.234 1 97.75 80 TYR A C 1
ATOM 608 O O . TYR A 1 80 ? 5.246 -5.621 -5.328 1 97.75 80 TYR A O 1
ATOM 616 N N . LEU A 1 81 ? 3.199 -4.84 -4.879 1 98.06 81 LEU A N 1
ATOM 617 C CA . LEU A 1 81 ? 2.564 -6.141 -4.688 1 98.06 81 LEU A CA 1
ATOM 618 C C . LEU A 1 81 ? 1.499 -6.387 -5.75 1 98.06 81 LEU A C 1
ATOM 620 O O . LEU A 1 81 ? 0.715 -5.492 -6.07 1 98.06 81 LEU A O 1
ATOM 624 N N . ARG A 1 82 ? 1.518 -7.531 -6.336 1 96.69 82 ARG A N 1
ATOM 625 C CA . ARG A 1 82 ? 0.493 -7.957 -7.285 1 96.69 82 ARG A CA 1
ATOM 626 C C . ARG A 1 82 ? 0.001 -9.367 -6.961 1 96.69 82 ARG A C 1
ATOM 628 O O . ARG A 1 82 ? 0.803 -10.273 -6.73 1 96.69 82 ARG A O 1
ATOM 635 N N . GLU A 1 83 ? -1.295 -9.492 -6.957 1 96.69 83 GLU A N 1
ATOM 636 C CA . GLU A 1 83 ? -1.886 -10.82 -6.828 1 96.69 83 GLU A CA 1
ATOM 637 C C . GLU A 1 83 ? -1.557 -11.688 -8.039 1 96.69 83 GLU A C 1
ATOM 639 O O . GLU A 1 83 ? -1.707 -11.258 -9.18 1 96.69 83 GLU A O 1
ATOM 644 N N . VAL A 1 84 ? -1.066 -12.852 -7.84 1 95.5 84 VAL A N 1
ATOM 645 C CA . VAL A 1 84 ? -0.764 -13.805 -8.898 1 95.5 84 VAL A CA 1
ATOM 646 C C . VAL A 1 84 ? -1.871 -14.859 -8.984 1 95.5 84 VAL A C 1
ATOM 648 O O . VAL A 1 84 ? -2.264 -15.266 -10.078 1 95.5 84 VAL A O 1
ATOM 651 N N . SER A 1 85 ? -2.326 -15.328 -7.938 1 92.94 85 SER A N 1
ATOM 652 C CA . SER A 1 85 ? -3.498 -16.172 -7.734 1 92.94 85 SER A CA 1
ATOM 653 C C . SER A 1 85 ? -4.176 -15.875 -6.402 1 92.94 85 SER A C 1
ATOM 655 O O . SER A 1 85 ? -3.701 -15.031 -5.633 1 92.94 85 SER A O 1
ATOM 657 N N . ARG A 1 86 ? -5.191 -16.578 -6.16 1 89.94 86 ARG A N 1
ATOM 658 C CA . ARG A 1 86 ? -5.918 -16.359 -4.914 1 89.94 86 ARG A CA 1
ATOM 659 C C . ARG A 1 86 ? -5.023 -16.625 -3.705 1 89.94 86 ARG A C 1
ATOM 661 O O . ARG A 1 86 ? -5.297 -16.125 -2.607 1 89.94 86 ARG A O 1
ATOM 668 N N . PHE A 1 87 ? -3.961 -17.375 -3.936 1 94.12 87 PHE A N 1
ATOM 669 C CA . PHE A 1 87 ? -3.148 -17.797 -2.799 1 94.12 87 PHE A CA 1
ATOM 670 C C . PHE A 1 87 ? -1.691 -17.391 -2.998 1 94.12 87 PHE A C 1
ATOM 672 O O . PHE A 1 87 ? -0.831 -17.734 -2.186 1 94.12 87 PHE A O 1
ATOM 679 N N . LEU A 1 88 ? -1.397 -16.734 -4.074 1 96.62 88 LEU A N 1
ATOM 680 C CA . LEU A 1 88 ? -0.025 -16.328 -4.371 1 96.62 88 LEU A CA 1
ATOM 681 C C . LEU A 1 88 ? 0.067 -14.828 -4.609 1 96.62 88 LEU A C 1
ATOM 683 O O . LEU A 1 88 ? -0.8 -14.25 -5.266 1 96.62 88 LEU A O 1
ATOM 687 N N . ALA A 1 89 ? 1.117 -14.297 -4.121 1 97.5 89 ALA A N 1
ATOM 688 C CA . ALA A 1 89 ? 1.373 -12.875 -4.324 1 97.5 89 ALA A CA 1
ATOM 689 C C . ALA A 1 89 ? 2.824 -12.633 -4.727 1 97.5 89 ALA A C 1
ATOM 691 O O . ALA A 1 89 ? 3.74 -13.242 -4.172 1 97.5 89 ALA A O 1
ATOM 692 N N . LEU A 1 90 ? 3.016 -11.789 -5.73 1 97.44 90 LEU A N 1
ATOM 693 C CA . LEU A 1 90 ? 4.332 -11.289 -6.117 1 97.44 90 LEU A CA 1
ATOM 694 C C . LEU A 1 90 ? 4.617 -9.938 -5.465 1 97.44 90 LEU A C 1
ATOM 696 O O . LEU A 1 90 ? 3.807 -9.016 -5.562 1 97.44 90 LEU A O 1
ATOM 700 N N . VAL A 1 91 ? 5.734 -9.844 -4.734 1 97.81 91 VAL A N 1
ATOM 701 C CA . VAL A 1 91 ? 6.168 -8.586 -4.145 1 97.81 91 VAL A CA 1
ATOM 702 C C . VAL A 1 91 ? 7.535 -8.195 -4.699 1 97.81 91 VAL A C 1
ATOM 704 O O . VAL A 1 91 ? 8.469 -9.008 -4.703 1 97.81 91 VAL A O 1
ATOM 707 N N . CYS A 1 92 ? 7.625 -6.945 -5.152 1 96.75 92 CYS A N 1
ATOM 708 C CA . CYS A 1 92 ? 8.844 -6.473 -5.797 1 96.75 92 CYS A CA 1
ATOM 709 C C . CYS A 1 92 ? 9.305 -5.152 -5.184 1 96.75 92 CYS A C 1
ATOM 711 O O . CYS A 1 92 ? 8.484 -4.324 -4.793 1 96.75 92 CYS A O 1
ATOM 713 N N . ILE A 1 93 ? 10.547 -5 -5.098 1 96.62 93 ILE A N 1
ATOM 714 C CA . ILE A 1 93 ? 11.195 -3.74 -4.742 1 96.62 93 ILE A CA 1
ATOM 715 C C . ILE A 1 93 ? 11.953 -3.193 -5.945 1 96.62 93 ILE A C 1
ATOM 717 O O . ILE A 1 93 ? 12.766 -3.9 -6.547 1 96.62 93 ILE A O 1
ATOM 721 N N . LEU A 1 94 ? 11.719 -1.95 -6.363 1 95.5 94 LEU A N 1
ATOM 722 C CA . LEU A 1 94 ? 12.375 -1.376 -7.531 1 95.5 94 LEU A CA 1
ATOM 723 C C . LEU A 1 94 ? 12.453 0.143 -7.418 1 95.5 94 LEU A C 1
ATOM 725 O O . LEU A 1 94 ? 11.914 0.729 -6.48 1 95.5 94 LEU A O 1
ATOM 729 N N . LYS A 1 95 ? 13.133 0.726 -8.375 1 94.31 95 LYS A N 1
ATOM 730 C CA . LYS A 1 95 ? 13.234 2.182 -8.422 1 94.31 95 LYS A CA 1
ATOM 731 C C . LYS A 1 95 ? 12.047 2.789 -9.156 1 94.31 95 LYS A C 1
ATOM 733 O O . LYS A 1 95 ? 11.562 2.219 -10.141 1 94.31 95 LYS A O 1
ATOM 738 N N . GLU A 1 96 ? 11.727 3.967 -8.711 1 94.69 96 GLU A N 1
ATOM 739 C CA . GLU A 1 96 ? 10.547 4.652 -9.242 1 94.69 96 GLU A CA 1
ATOM 740 C C . GLU A 1 96 ? 10.672 4.871 -10.742 1 94.69 96 GLU A C 1
ATOM 742 O O . GLU A 1 96 ? 9.695 4.727 -11.484 1 94.69 96 GLU A O 1
ATOM 747 N N . ASP A 1 97 ? 11.867 5.23 -11.219 1 93.19 97 ASP A N 1
ATOM 748 C CA . ASP A 1 97 ? 12.086 5.457 -12.648 1 93.19 97 ASP A CA 1
ATOM 749 C C . ASP A 1 97 ? 11.727 4.215 -13.461 1 93.19 97 ASP A C 1
ATOM 751 O O . ASP A 1 97 ? 11.203 4.328 -14.57 1 93.19 97 ASP A O 1
ATOM 755 N N . ASN A 1 98 ? 11.969 3.105 -12.93 1 90.38 98 ASN A N 1
ATOM 756 C CA . ASN A 1 98 ? 11.656 1.846 -13.594 1 90.38 98 ASN A CA 1
ATOM 757 C C . ASN A 1 98 ? 10.172 1.512 -13.5 1 90.38 98 ASN A C 1
ATOM 759 O O . ASN A 1 98 ? 9.594 0.949 -14.43 1 90.38 98 ASN A O 1
ATOM 763 N N . PHE A 1 99 ? 9.625 1.891 -12.398 1 90.94 99 PHE A N 1
ATOM 764 C CA . PHE A 1 99 ? 8.203 1.644 -12.203 1 90.94 99 PHE A CA 1
ATOM 765 C C . PHE A 1 99 ? 7.371 2.482 -13.164 1 90.94 99 PHE A C 1
ATOM 767 O O . PHE A 1 99 ? 6.309 2.049 -13.617 1 90.94 99 PHE A O 1
ATOM 774 N N . ASP A 1 100 ? 7.816 3.605 -13.539 1 85 100 ASP A N 1
ATOM 775 C CA . ASP A 1 100 ? 7.105 4.516 -14.43 1 85 100 ASP A CA 1
ATOM 776 C C . ASP A 1 100 ? 7.035 3.951 -15.844 1 85 100 ASP A C 1
ATOM 778 O O . ASP A 1 100 ? 6.234 4.41 -16.656 1 85 100 ASP A O 1
ATOM 782 N N . LYS A 1 101 ? 7.844 2.977 -16.031 1 84.31 101 LYS A N 1
ATOM 783 C CA . LYS A 1 101 ? 7.703 2.205 -17.266 1 84.31 101 LYS A CA 1
ATOM 784 C C . LYS A 1 101 ? 6.629 1.129 -17.125 1 84.31 101 LYS A C 1
ATOM 786 O O . LYS A 1 101 ? 6.883 -0.048 -17.391 1 84.31 101 LYS A O 1
ATOM 791 N N . GLN A 1 102 ? 5.453 1.505 -16.797 1 78.5 102 GLN A N 1
ATOM 792 C CA . GLN A 1 102 ? 4.352 0.655 -16.359 1 78.5 102 GLN A CA 1
ATOM 793 C C . GLN A 1 102 ? 3.973 -0.35 -17.438 1 78.5 102 GLN A C 1
ATOM 795 O O . GLN A 1 102 ? 3.629 -1.495 -17.141 1 78.5 102 GLN A O 1
ATOM 800 N N . GLY A 1 103 ? 4.09 0.117 -18.609 1 85.25 103 GLY A N 1
ATOM 801 C CA . GLY A 1 103 ? 3.76 -0.795 -19.688 1 85.25 103 GLY A CA 1
ATOM 802 C C . GLY A 1 103 ? 4.621 -2.045 -19.703 1 85.25 103 GLY A C 1
ATOM 803 O O . GLY A 1 103 ? 4.105 -3.158 -19.828 1 85.25 103 GLY A O 1
ATOM 804 N N . LEU A 1 104 ? 5.918 -1.838 -19.531 1 86.19 104 LEU A N 1
ATOM 805 C CA . LEU A 1 104 ? 6.848 -2.961 -19.531 1 86.19 104 LEU A CA 1
ATOM 806 C C . LEU A 1 104 ? 6.656 -3.832 -18.297 1 86.19 104 LEU A C 1
ATOM 808 O O . LEU A 1 104 ? 6.652 -5.062 -18.391 1 86.19 104 LEU A O 1
ATOM 812 N N . ILE A 1 105 ? 6.414 -3.281 -17.219 1 89.69 105 ILE A N 1
ATOM 813 C CA . ILE A 1 105 ? 6.219 -3.994 -15.969 1 89.69 105 ILE A CA 1
ATOM 814 C C . ILE A 1 105 ? 4.938 -4.82 -16.031 1 89.69 105 ILE A C 1
ATOM 816 O O . ILE A 1 105 ? 4.938 -6.008 -15.695 1 89.69 105 ILE A O 1
ATOM 820 N N . ASP A 1 106 ? 3.949 -4.172 -16.547 1 90.5 106 ASP A N 1
ATOM 821 C CA . ASP A 1 106 ? 2.662 -4.848 -16.672 1 90.5 106 ASP A CA 1
ATOM 822 C C . ASP A 1 106 ? 2.771 -6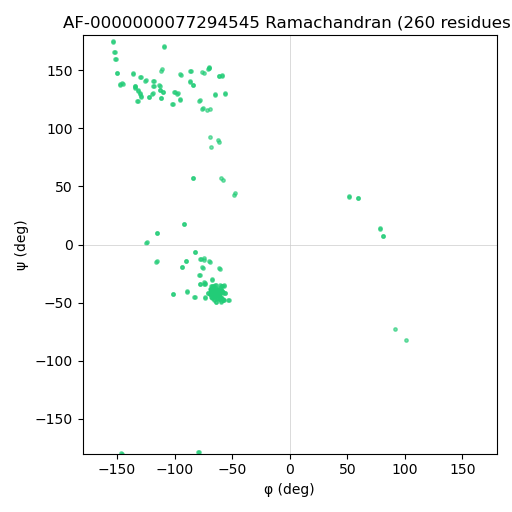.059 -17.609 1 90.5 106 ASP A C 1
ATOM 824 O O . ASP A 1 106 ? 2.215 -7.121 -17.312 1 90.5 106 ASP A O 1
ATOM 828 N N . TYR A 1 107 ? 3.451 -5.773 -18.641 1 92 107 TYR A N 1
ATOM 829 C CA . TYR A 1 107 ? 3.607 -6.863 -19.609 1 92 107 TYR A CA 1
ATOM 830 C C . TYR A 1 107 ? 4.387 -8.023 -19 1 92 107 TYR A C 1
ATOM 832 O O . TYR A 1 107 ? 3.994 -9.18 -19.141 1 92 107 TYR A O 1
ATOM 840 N N . ASN A 1 108 ? 5.5 -7.742 -18.406 1 89.69 108 ASN A N 1
ATOM 841 C CA . ASN A 1 108 ? 6.32 -8.773 -17.781 1 89.69 108 ASN A CA 1
ATOM 842 C C . ASN A 1 108 ? 5.547 -9.523 -16.703 1 89.69 108 ASN A C 1
ATOM 844 O O . ASN A 1 108 ? 5.672 -10.742 -16.578 1 89.69 108 ASN A O 1
ATOM 848 N N . PHE A 1 109 ? 4.734 -8.812 -16.031 1 90.44 109 PHE A N 1
ATOM 849 C CA . PHE A 1 109 ? 3.93 -9.438 -15 1 90.44 109 PHE A CA 1
ATOM 850 C C . PHE A 1 109 ? 2.854 -10.328 -15.609 1 90.44 109 PHE A C 1
ATOM 852 O O . PHE A 1 109 ? 2.551 -11.398 -15.078 1 90.44 109 PHE A O 1
ATOM 859 N N . LEU A 1 110 ? 2.25 -9.812 -16.656 1 92.38 110 LEU A N 1
ATOM 860 C CA . LEU A 1 110 ? 1.255 -10.617 -17.359 1 92.38 110 LEU A CA 1
ATOM 861 C C . LEU A 1 110 ? 1.858 -11.938 -17.828 1 92.38 110 LEU A C 1
ATOM 863 O O . LEU A 1 110 ? 1.252 -13 -17.656 1 92.38 110 LEU A O 1
ATOM 867 N N . CYS A 1 111 ? 2.971 -11.828 -18.422 1 92.19 111 CYS A N 1
ATOM 868 C CA . CYS A 1 111 ? 3.66 -13.031 -18.875 1 92.19 111 CYS A CA 1
ATOM 869 C C . CYS A 1 111 ? 4.02 -13.938 -17.719 1 92.19 111 CYS A C 1
ATOM 871 O O . CYS A 1 111 ? 3.83 -15.156 -17.781 1 92.19 111 CYS A O 1
ATOM 873 N N . PHE A 1 112 ? 4.523 -13.328 -16.672 1 93.19 112 PHE A N 1
ATOM 874 C CA . PHE A 1 112 ? 4.855 -14.086 -15.469 1 93.19 112 PHE A CA 1
ATOM 875 C C . PHE A 1 112 ? 3.619 -14.781 -14.914 1 93.19 112 PHE A C 1
ATOM 877 O O . PHE A 1 112 ? 3.672 -15.961 -14.555 1 93.19 112 PHE A O 1
ATOM 884 N N . HIS A 1 113 ? 2.574 -14.109 -14.766 1 93.5 113 HIS A N 1
ATOM 885 C CA . HIS A 1 113 ? 1.3 -14.625 -14.281 1 93.5 113 HIS A CA 1
ATOM 886 C C . HIS A 1 113 ? 0.851 -15.836 -15.086 1 93.5 113 HIS A C 1
ATOM 888 O O . HIS A 1 113 ? 0.453 -16.859 -14.508 1 93.5 113 HIS A O 1
ATOM 894 N N . LYS A 1 114 ? 0.908 -15.719 -16.375 1 92.25 114 LYS A N 1
ATOM 895 C CA . LYS A 1 114 ? 0.532 -16.812 -17.266 1 92.25 114 LYS A CA 1
ATOM 896 C C . LYS A 1 114 ? 1.408 -18.047 -17.016 1 92.25 114 LYS A C 1
ATOM 898 O O . LYS A 1 114 ? 0.911 -19.172 -16.969 1 92.25 114 LYS A O 1
ATOM 903 N N . GLY A 1 115 ? 2.682 -17.797 -16.922 1 92.62 115 GLY A N 1
ATOM 904 C CA . GLY A 1 115 ? 3.605 -18.891 -16.641 1 92.62 115 GLY A CA 1
ATOM 905 C C . GLY A 1 115 ? 3.291 -19.609 -15.352 1 92.62 115 GLY A C 1
ATOM 906 O O . GLY A 1 115 ? 3.262 -20.844 -15.312 1 92.62 115 GLY A O 1
ATOM 907 N N . VAL A 1 116 ? 3.074 -18.906 -14.352 1 93.62 116 VAL A N 1
ATOM 908 C CA . VAL A 1 116 ? 2.785 -19.484 -13.039 1 93.62 116 VAL A CA 1
ATOM 909 C C . VAL A 1 116 ? 1.463 -20.25 -13.094 1 93.62 116 VAL A C 1
ATOM 911 O O . VAL A 1 116 ? 1.358 -21.359 -12.562 1 93.62 116 VAL A O 1
ATOM 914 N N . GLN A 1 117 ? 0.493 -19.719 -13.68 1 90.69 117 GLN A N 1
ATOM 915 C CA . GLN A 1 117 ? -0.816 -20.359 -13.781 1 90.69 117 GLN A CA 1
ATOM 916 C C . GLN A 1 117 ? -0.721 -21.688 -14.516 1 90.69 117 GLN A C 1
ATOM 918 O O . GLN A 1 117 ? -1.401 -22.656 -14.156 1 90.69 117 GLN A O 1
ATOM 923 N N . GLU A 1 118 ? 0.058 -21.75 -15.539 1 90.94 118 GLU A N 1
ATOM 924 C CA . GLU A 1 118 ? 0.24 -22.984 -16.297 1 90.94 118 GLU A CA 1
ATOM 925 C C . GLU A 1 118 ? 0.842 -24.078 -15.43 1 90.94 118 GLU A C 1
ATOM 927 O O . GLU A 1 118 ? 0.437 -25.25 -15.523 1 90.94 118 GLU A O 1
ATOM 932 N N . VAL A 1 119 ? 1.747 -23.656 -14.633 1 90.12 119 VAL A N 1
ATOM 933 C CA . VAL A 1 119 ? 2.404 -24.625 -13.758 1 90.12 119 VAL A CA 1
ATOM 934 C C . VAL A 1 119 ? 1.42 -25.109 -12.703 1 90.12 119 VAL A C 1
ATOM 936 O O . VAL A 1 119 ? 1.373 -26.312 -12.391 1 90.12 119 VAL A O 1
ATOM 939 N N . LEU A 1 120 ? 0.67 -24.266 -12.156 1 88.25 120 LEU A N 1
ATOM 940 C CA . LEU A 1 120 ? -0.301 -24.609 -11.133 1 88.25 120 LEU A CA 1
ATOM 941 C C . LEU A 1 120 ? -1.411 -25.484 -11.703 1 88.25 120 LEU A C 1
ATOM 943 O O . LEU A 1 120 ? -1.899 -26.406 -11.039 1 88.25 120 LEU A O 1
ATOM 947 N N . ASP A 1 121 ? -1.827 -25.266 -12.859 1 87.62 121 ASP A N 1
ATOM 948 C CA . ASP A 1 121 ? -2.867 -26.047 -13.523 1 87.62 121 ASP A CA 1
ATOM 949 C C . ASP A 1 121 ? -2.4 -27.469 -13.781 1 87.62 121 ASP A C 1
ATOM 951 O O . ASP A 1 121 ? -3.176 -28.422 -13.641 1 87.62 121 ASP A O 1
ATOM 955 N N . VAL A 1 122 ? -1.278 -27.609 -14.203 1 83.31 122 VAL A N 1
ATOM 956 C CA . VAL A 1 122 ? -0.723 -28.922 -14.484 1 83.31 122 VAL A CA 1
ATOM 957 C C . VAL A 1 122 ? -0.665 -29.75 -13.195 1 83.31 122 VAL A C 1
ATOM 959 O O . VAL A 1 122 ? -1.003 -30.938 -13.195 1 83.31 122 VAL A O 1
ATOM 962 N N . ARG A 1 123 ? -0.3 -29.125 -12.141 1 81.94 123 ARG A N 1
ATOM 963 C CA . ARG A 1 123 ? -0.183 -29.812 -10.859 1 81.94 123 ARG A CA 1
ATOM 964 C C . ARG A 1 123 ? -1.55 -30.266 -10.352 1 81.94 123 ARG A C 1
ATOM 966 O O . ARG A 1 123 ? -1.684 -31.359 -9.797 1 81.94 123 ARG A O 1
ATOM 973 N N . THR A 1 124 ? -2.463 -29.422 -10.508 1 78.56 124 THR A N 1
ATOM 974 C CA . THR A 1 124 ? -3.816 -29.75 -10.07 1 78.56 124 THR A CA 1
ATOM 975 C C . THR A 1 124 ? -4.383 -30.906 -10.875 1 78.56 124 THR A C 1
ATOM 977 O O . THR A 1 124 ? -5.051 -31.797 -10.32 1 78.56 124 THR A O 1
ATOM 980 N N . ASN A 1 125 ? -4.098 -30.891 -12.125 1 82.69 125 ASN A N 1
ATOM 981 C CA . ASN A 1 125 ? -4.57 -31.953 -13 1 82.69 125 ASN A CA 1
ATOM 982 C C . ASN A 1 125 ? -3.877 -33.281 -12.688 1 82.69 125 ASN A C 1
ATOM 984 O O . ASN A 1 125 ? -4.504 -34.344 -12.742 1 82.69 125 ASN A O 1
ATOM 988 N N . GLN A 1 126 ? -2.688 -33.219 -12.422 1 78.44 126 GLN A N 1
ATOM 989 C CA . GLN A 1 126 ? -1.941 -34.438 -12.094 1 78.44 126 GLN A CA 1
ATOM 990 C C . GLN A 1 126 ? -2.426 -35.031 -10.773 1 78.44 126 GLN A C 1
ATOM 992 O O . GLN A 1 126 ? -2.523 -36.25 -10.648 1 78.44 126 GLN A O 1
ATOM 997 N N . GLN A 1 127 ? -2.697 -34.094 -9.859 1 74.12 127 GLN A N 1
ATOM 998 C CA . GLN A 1 127 ? -3.201 -34.562 -8.578 1 74.12 127 GLN A CA 1
ATOM 999 C C . GLN A 1 127 ? -4.566 -35.25 -8.734 1 74.12 127 GLN A C 1
ATOM 1001 O O . GLN A 1 127 ? -4.859 -36.25 -8.07 1 74.12 127 GLN A O 1
ATOM 1006 N N . GLN A 1 128 ? -5.355 -34.719 -9.562 1 74.94 128 GLN A N 1
ATOM 1007 C CA . GLN A 1 128 ? -6.672 -35.281 -9.82 1 74.94 128 GLN A CA 1
ATOM 1008 C C . GLN A 1 128 ? -6.559 -36.625 -10.531 1 74.94 128 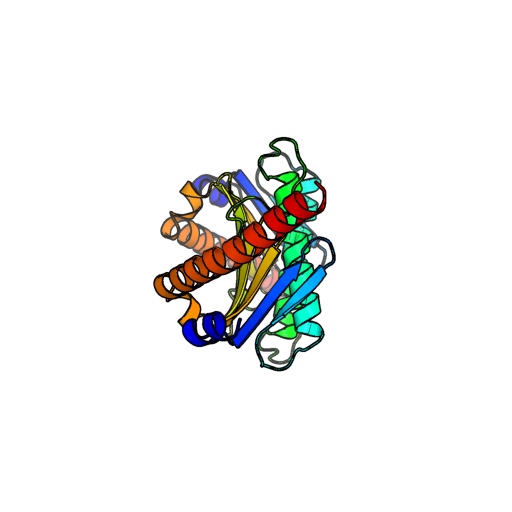GLN A C 1
ATOM 1010 O O . GLN A 1 128 ? -7.328 -37.531 -10.258 1 74.94 128 GLN A O 1
ATOM 1015 N N . GLN A 1 129 ? -5.617 -36.781 -11.375 1 77.44 129 GLN A N 1
ATOM 1016 C CA . GLN A 1 129 ? -5.434 -38 -12.109 1 77.44 129 GLN A CA 1
ATOM 1017 C C . GLN A 1 129 ? -4.863 -39.094 -11.211 1 77.44 129 GLN A C 1
ATOM 1019 O O . GLN A 1 129 ? -5.168 -40.281 -11.383 1 77.44 129 GLN A O 1
ATOM 1024 N N . GLN A 1 130 ? -4.047 -38.719 -10.281 1 73.06 130 GLN A N 1
ATOM 1025 C CA . GLN A 1 130 ? -3.469 -39.719 -9.398 1 73.06 130 GLN A CA 1
ATOM 1026 C C . GLN A 1 130 ? -4.496 -40.219 -8.383 1 73.06 130 GLN A C 1
ATOM 1028 O O . GLN A 1 130 ? -4.379 -41.344 -7.871 1 73.06 130 GLN A O 1
ATOM 1033 N N . GLN A 1 131 ? -5.367 -39.406 -7.996 1 67.69 131 GLN A N 1
ATOM 1034 C CA . GLN A 1 131 ? -6.375 -39.812 -7.027 1 67.69 131 GLN A CA 1
ATOM 1035 C C . GLN A 1 131 ? -7.43 -40.719 -7.676 1 67.69 131 GLN A C 1
ATOM 1037 O O . GLN A 1 131 ? -8.227 -41.344 -6.984 1 67.69 131 GLN A O 1
ATOM 1042 N N . GLN A 1 132 ? -7.523 -40.844 -8.859 1 59.06 132 GLN A N 1
ATOM 1043 C CA . GLN A 1 132 ? -8.391 -41.844 -9.492 1 59.06 132 GLN A CA 1
ATOM 1044 C C . GLN A 1 132 ? -7.637 -43.125 -9.734 1 59.06 132 GLN A C 1
ATOM 1046 O O . GLN A 1 132 ? -6.562 -43.125 -10.344 1 59.06 132 GLN A O 1
ATOM 1051 N N . MET B 1 1 ? -11.672 18.812 6.047 1 88.19 1 MET B N 1
ATOM 1052 C CA . MET B 1 1 ? -11.742 17.453 5.508 1 88.19 1 MET B CA 1
ATOM 1053 C C . MET B 1 1 ? -12.922 17.297 4.559 1 88.19 1 MET B C 1
ATOM 1055 O O . MET B 1 1 ? -12.789 16.703 3.484 1 88.19 1 MET B O 1
ATOM 1059 N N . ASN B 1 2 ? -13.969 17.984 4.895 1 88.25 2 ASN B N 1
ATOM 1060 C CA . ASN B 1 2 ? -15.141 17.859 4.043 1 88.25 2 ASN B CA 1
ATOM 1061 C C . ASN B 1 2 ? -14.883 18.391 2.637 1 88.25 2 ASN B C 1
ATOM 1063 O O . ASN B 1 2 ? -15.289 17.766 1.648 1 88.25 2 ASN B O 1
ATOM 1067 N N . LEU B 1 3 ? -14.211 19.453 2.566 1 86.31 3 LEU B N 1
ATOM 1068 C CA . LEU B 1 3 ? -13.969 20.062 1.264 1 86.31 3 LEU B CA 1
ATOM 1069 C C . LEU B 1 3 ? -13.094 19.172 0.397 1 86.31 3 LEU B C 1
ATOM 1071 O O . LEU B 1 3 ? -13.383 18.953 -0.782 1 86.31 3 LEU B O 1
ATOM 1075 N N . VAL B 1 4 ? -12.086 18.641 0.965 1 88.81 4 VAL B N 1
ATOM 1076 C CA . VAL B 1 4 ? -11.164 17.812 0.2 1 88.81 4 VAL B CA 1
ATOM 1077 C C . VAL B 1 4 ? -11.867 16.516 -0.21 1 88.81 4 VAL B C 1
ATOM 1079 O O . VAL B 1 4 ? -11.727 16.062 -1.348 1 88.81 4 VAL B O 1
ATOM 1082 N N . ILE B 1 5 ? -12.625 15.984 0.656 1 89.62 5 ILE B N 1
ATOM 1083 C CA . ILE B 1 5 ? -13.305 14.719 0.413 1 89.62 5 ILE B CA 1
ATOM 1084 C C . ILE B 1 5 ? -14.375 14.898 -0.663 1 89.62 5 ILE B C 1
ATOM 1086 O O . ILE B 1 5 ? -14.453 14.117 -1.611 1 89.62 5 ILE B O 1
ATOM 1090 N N . GLN B 1 6 ? -15.133 15.969 -0.513 1 87.56 6 GLN B N 1
ATOM 1091 C CA . GLN B 1 6 ? -16.234 16.203 -1.447 1 87.56 6 GLN B CA 1
ATOM 1092 C C . GLN B 1 6 ? -15.703 16.547 -2.838 1 87.56 6 GLN B C 1
ATOM 1094 O O . GLN B 1 6 ? -16.219 16.047 -3.842 1 87.56 6 GLN B O 1
ATOM 1099 N N . ASN B 1 7 ? -14.711 17.25 -2.932 1 88.19 7 ASN B N 1
ATOM 1100 C CA . ASN B 1 7 ? -14.172 17.719 -4.207 1 88.19 7 ASN B CA 1
ATOM 1101 C C . ASN B 1 7 ? -13.398 16.625 -4.934 1 88.19 7 ASN B C 1
ATOM 1103 O O . ASN B 1 7 ? -13.102 16.75 -6.121 1 88.19 7 ASN B O 1
ATOM 1107 N N . SER B 1 8 ? -13.109 15.578 -4.254 1 86.94 8 SER B N 1
ATOM 1108 C CA . SER B 1 8 ? -12.289 14.523 -4.84 1 86.94 8 SER B CA 1
ATOM 1109 C C . SER B 1 8 ? -13.078 13.219 -4.98 1 86.94 8 SER B C 1
ATOM 1111 O O . SER B 1 8 ? -12.508 12.18 -5.301 1 86.94 8 SER B O 1
ATOM 1113 N N . CYS B 1 9 ? -14.359 13.25 -4.77 1 88.5 9 CYS B N 1
ATOM 1114 C CA . CYS B 1 9 ? -15.242 12.094 -4.836 1 88.5 9 CYS B CA 1
ATOM 1115 C C . CYS B 1 9 ? -14.703 10.945 -3.982 1 88.5 9 CYS B C 1
ATOM 1117 O O . CYS B 1 9 ? -14.672 9.797 -4.426 1 88.5 9 CYS B O 1
ATOM 1119 N N . ILE B 1 10 ? -14.242 11.273 -2.879 1 93.38 10 ILE B N 1
ATOM 1120 C CA . ILE B 1 10 ? -13.75 10.32 -1.886 1 93.38 10 ILE B CA 1
ATOM 1121 C C . ILE B 1 10 ? -14.898 9.844 -1.007 1 93.38 10 ILE B C 1
ATOM 1123 O O . ILE B 1 10 ? -15.773 10.633 -0.633 1 93.38 10 ILE B O 1
ATOM 1127 N N . GLU B 1 11 ? -14.914 8.602 -0.677 1 94.38 11 GLU B N 1
ATOM 1128 C CA . GLU B 1 11 ? -15.984 8.016 0.124 1 94.38 11 GLU B CA 1
ATOM 1129 C C . GLU B 1 11 ? -15.75 8.25 1.613 1 94.38 11 GLU B C 1
ATOM 1131 O O . GLU B 1 11 ? -16.703 8.484 2.365 1 94.38 11 GLU B O 1
ATOM 1136 N N . LYS B 1 12 ? -14.586 8.062 2.109 1 95.56 12 LYS B N 1
ATOM 1137 C CA . LYS B 1 12 ? -14.195 8.281 3.498 1 95.56 12 LYS B CA 1
ATOM 1138 C C . LYS B 1 12 ? -12.75 8.742 3.596 1 95.56 12 LYS B C 1
ATOM 1140 O O . LYS B 1 12 ? -11.891 8.273 2.842 1 95.56 12 LYS B O 1
ATOM 1145 N N . GLY B 1 13 ? -12.484 9.734 4.465 1 96.88 13 GLY B N 1
ATOM 1146 C CA . GLY B 1 13 ? -11.133 10.234 4.668 1 96.88 13 GLY B CA 1
ATOM 1147 C C . GLY B 1 13 ? -10.789 10.438 6.133 1 96.88 13 GLY B C 1
ATOM 1148 O O . GLY B 1 13 ? -11.641 10.836 6.926 1 96.88 13 GLY B O 1
ATOM 1149 N N . PHE B 1 14 ? -9.516 10.211 6.484 1 97.38 14 PHE B N 1
ATOM 1150 C CA . PHE B 1 14 ? -8.984 10.422 7.824 1 97.38 14 PHE B CA 1
ATOM 1151 C C . PHE B 1 14 ? -7.656 11.164 7.77 1 97.38 14 PHE B C 1
ATOM 1153 O O . PHE B 1 14 ? -6.801 10.859 6.934 1 97.38 14 PHE B O 1
ATOM 1160 N N . LEU B 1 15 ? -7.508 12.125 8.641 1 97.44 15 LEU B N 1
ATOM 1161 C CA . LEU B 1 15 ? -6.203 12.703 8.938 1 97.44 15 LEU B CA 1
ATOM 1162 C C . LEU B 1 15 ? -5.648 12.156 10.25 1 97.44 15 LEU B C 1
ATOM 1164 O O . LEU B 1 15 ? -6.234 12.375 11.312 1 97.44 15 LEU B O 1
ATOM 1168 N N . PHE B 1 16 ? -4.484 11.531 10.211 1 97.88 16 PHE B N 1
ATOM 1169 C CA . PHE B 1 16 ? -3.953 10.828 11.367 1 97.88 16 PHE B CA 1
ATOM 1170 C C . PHE B 1 16 ? -2.697 11.516 11.891 1 97.88 16 PHE B C 1
ATOM 1172 O O . PHE B 1 16 ? -1.852 11.961 11.109 1 97.88 16 PHE B O 1
ATOM 1179 N N . ASP B 1 17 ? -2.635 11.625 13.219 1 97.25 17 ASP B N 1
ATOM 1180 C CA . ASP B 1 17 ? -1.331 11.68 13.867 1 97.25 17 ASP B CA 1
ATOM 1181 C C . ASP B 1 17 ? -0.68 10.297 13.914 1 97.25 17 ASP B C 1
ATOM 1183 O O . ASP B 1 17 ? -1.188 9.383 14.57 1 97.25 17 ASP B O 1
ATOM 1187 N N . VAL B 1 18 ? 0.453 10.156 13.242 1 95.5 18 VAL B N 1
ATOM 1188 C CA . VAL B 1 18 ? 0.952 8.812 12.977 1 95.5 18 VAL B CA 1
ATOM 1189 C C . VAL B 1 18 ? 1.606 8.242 14.227 1 95.5 18 VAL B C 1
ATOM 1191 O O . VAL B 1 18 ? 1.705 7.02 14.383 1 95.5 18 VAL B O 1
ATOM 1194 N N . LEU B 1 19 ? 2.102 9.031 15.094 1 92.94 19 LEU B N 1
ATOM 1195 C CA . LEU B 1 19 ? 2.748 8.562 16.312 1 92.94 19 LEU B CA 1
ATOM 1196 C C . LEU B 1 19 ? 1.717 8.039 17.312 1 92.94 19 LEU B C 1
ATOM 1198 O O . LEU B 1 19 ? 1.844 6.922 17.812 1 92.94 19 LEU B O 1
ATOM 1202 N N . SER B 1 20 ? 0.649 8.797 17.484 1 94.12 20 SER B N 1
ATOM 1203 C CA . SER B 1 20 ? -0.368 8.406 18.469 1 94.12 20 SER B CA 1
ATOM 1204 C C . SER B 1 20 ? -1.438 7.527 17.828 1 94.12 20 SER B C 1
ATOM 1206 O O . SER B 1 20 ? -2.236 6.906 18.531 1 94.12 20 SER B O 1
ATOM 1208 N N . LYS B 1 21 ? -1.508 7.457 16.578 1 93.19 21 LYS B N 1
ATOM 1209 C CA . LYS B 1 21 ? -2.48 6.695 15.789 1 93.19 21 LYS B CA 1
ATOM 1210 C C . LYS B 1 21 ? -3.904 7.152 16.094 1 93.19 21 LYS B C 1
ATOM 1212 O O . LYS B 1 21 ? -4.805 6.324 16.25 1 93.19 21 LYS B O 1
ATOM 1217 N N . ILE B 1 22 ? -4.012 8.43 16.234 1 96.56 22 ILE B N 1
ATOM 1218 C CA . ILE B 1 22 ? -5.312 9.062 16.422 1 96.56 22 ILE B CA 1
ATOM 1219 C C . ILE B 1 22 ? -5.684 9.867 15.188 1 96.56 22 ILE B C 1
ATOM 1221 O O . ILE B 1 22 ? -4.852 10.602 14.641 1 96.56 22 ILE B O 1
ATOM 1225 N N . TYR B 1 23 ? -6.906 9.625 14.758 1 97.12 23 TYR B N 1
ATOM 1226 C CA . TYR B 1 23 ? -7.332 10.523 13.688 1 97.12 23 TYR B CA 1
ATOM 1227 C C . TYR B 1 23 ? -7.75 11.875 14.258 1 97.12 23 TYR B C 1
ATOM 1229 O O . TYR B 1 23 ? -8.602 11.953 15.141 1 97.12 23 TYR B O 1
ATOM 1237 N N . ILE B 1 24 ? -7.184 12.906 13.836 1 96.44 24 ILE B N 1
ATOM 1238 C CA . ILE B 1 24 ? -7.41 14.234 14.391 1 96.44 24 ILE B CA 1
ATOM 1239 C C . ILE B 1 24 ? -8.508 14.945 13.594 1 96.44 24 ILE B C 1
ATOM 1241 O O . ILE B 1 24 ? -9.055 15.953 14.047 1 96.44 24 ILE B O 1
ATOM 1245 N N . ALA B 1 25 ? -8.805 14.531 12.391 1 96 25 ALA B N 1
ATOM 1246 C CA . ALA B 1 25 ? -9.906 15.055 11.594 1 96 25 ALA B CA 1
ATOM 1247 C C . ALA B 1 25 ? -10.469 13.992 10.656 1 96 25 ALA B C 1
ATOM 1249 O O . ALA B 1 25 ? -9.742 13.078 10.242 1 96 25 ALA B O 1
ATOM 1250 N N . THR B 1 26 ? -11.781 14.07 10.398 1 96.12 26 THR B N 1
ATOM 1251 C CA . THR B 1 26 ? -12.461 13.195 9.445 1 96.12 26 THR B CA 1
ATOM 1252 C C . THR B 1 26 ? -13.68 13.891 8.852 1 96.12 26 THR B C 1
ATOM 1254 O O . THR B 1 26 ? -14.039 14.992 9.281 1 96.12 26 THR B O 1
ATOM 1257 N N . ASP B 1 27 ? -14.141 13.281 7.789 1 94.62 27 ASP B N 1
ATOM 1258 C CA . ASP B 1 27 ? -15.328 13.875 7.172 1 94.62 27 ASP B CA 1
ATOM 1259 C C . ASP B 1 27 ? -16.594 13.484 7.934 1 94.62 27 ASP B C 1
ATOM 1261 O O . ASP B 1 27 ? -16.531 12.766 8.93 1 94.62 27 ASP B O 1
ATOM 1265 N N . SER B 1 28 ? -17.672 13.906 7.484 1 93.94 28 SER B N 1
ATOM 1266 C CA . SER B 1 28 ? -18.922 13.789 8.234 1 93.94 28 SER B CA 1
ATOM 1267 C C . SER B 1 28 ? -19.547 12.406 8.062 1 93.94 28 SER B C 1
ATOM 1269 O O . SER B 1 28 ? -20.531 12.078 8.727 1 93.94 28 SER B O 1
ATOM 1271 N N . SER B 1 29 ? -19.031 11.57 7.238 1 91.62 29 SER B N 1
ATOM 1272 C CA . SER B 1 29 ? -19.547 10.219 7.086 1 91.62 29 SER B CA 1
ATOM 1273 C C . SER B 1 29 ? -19.234 9.367 8.305 1 91.62 29 SER B C 1
ATOM 1275 O O . SER B 1 29 ? -18.281 9.656 9.047 1 91.62 29 SER B O 1
ATOM 1277 N N . PRO B 1 30 ? -20.078 8.367 8.609 1 92.88 30 PRO B N 1
ATOM 1278 C CA . PRO B 1 30 ? -19.875 7.543 9.805 1 92.88 30 PRO B CA 1
ATOM 1279 C C . PRO B 1 30 ? -18.516 6.84 9.805 1 92.88 30 PRO B C 1
ATOM 1281 O O . PRO B 1 30 ? -18.031 6.434 8.742 1 92.88 30 PRO B O 1
ATOM 1284 N N . VAL B 1 31 ? -18.047 6.746 11 1 92.69 31 VAL B N 1
ATOM 1285 C CA . VAL B 1 31 ? -16.781 6.047 11.203 1 92.69 31 VAL B CA 1
ATOM 1286 C C . VAL B 1 31 ? -17.047 4.609 11.648 1 92.69 31 VAL B C 1
ATOM 1288 O O . VAL B 1 31 ? -17.859 4.371 12.555 1 92.69 31 VAL B O 1
ATOM 1291 N N . ASP B 1 32 ? -16.391 3.719 10.938 1 93 32 ASP B N 1
ATOM 1292 C CA . ASP B 1 32 ? -16.453 2.336 11.391 1 93 32 ASP B CA 1
ATOM 1293 C C . ASP B 1 32 ? -15.102 1.866 11.922 1 93 32 ASP B C 1
ATOM 1295 O O . ASP B 1 32 ? -14.055 2.301 11.438 1 93 32 ASP B O 1
ATOM 1299 N N . MET B 1 33 ? -15.203 0.965 12.828 1 93.5 33 MET B N 1
ATOM 1300 C CA . MET B 1 33 ? -14.031 0.494 13.555 1 93.5 33 MET B CA 1
ATOM 1301 C C . MET B 1 33 ? -13.086 -0.261 12.633 1 93.5 33 MET B C 1
ATOM 1303 O O . MET B 1 33 ? -11.867 -0.168 12.781 1 93.5 33 MET B O 1
ATOM 1307 N N . GLN B 1 34 ? -13.586 -0.992 11.703 1 94 34 GLN B N 1
ATOM 1308 C CA . GLN B 1 34 ? -12.75 -1.803 10.82 1 94 34 GLN B CA 1
ATOM 1309 C C . GLN B 1 34 ? -11.898 -0.924 9.906 1 94 34 GLN B C 1
ATOM 1311 O O . GLN B 1 34 ? -10.703 -1.172 9.734 1 94 34 GLN B O 1
ATOM 1316 N N . SER B 1 35 ? -12.57 0.075 9.352 1 93.94 35 SER B N 1
ATOM 1317 C CA . SER B 1 35 ? -11.836 1.011 8.508 1 93.94 35 SER B CA 1
ATOM 1318 C C . SER B 1 35 ? -10.727 1.705 9.289 1 93.94 35 SER B C 1
ATOM 1320 O O . SER B 1 35 ? -9.617 1.878 8.773 1 93.94 35 SER B O 1
ATOM 1322 N N . TYR B 1 36 ? -11.039 2.049 10.477 1 95.62 36 TYR B N 1
ATOM 1323 C CA . TYR B 1 36 ? -10.062 2.709 11.336 1 95.62 36 TYR B CA 1
ATOM 1324 C C . TYR B 1 36 ? -8.852 1.812 11.578 1 95.62 36 TYR B C 1
ATOM 1326 O O . TYR B 1 36 ? -7.707 2.256 11.469 1 95.62 36 TYR B O 1
ATOM 1334 N N . GLU B 1 37 ? -9.086 0.572 11.898 1 97.31 37 GLU B N 1
ATOM 1335 C CA . GLU B 1 37 ? -8.023 -0.39 12.156 1 97.31 37 GLU B CA 1
ATOM 1336 C C . GLU B 1 37 ? -7.156 -0.611 10.922 1 97.31 37 GLU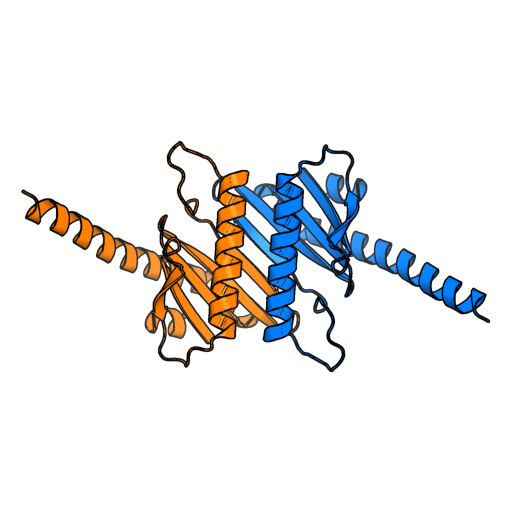 B C 1
ATOM 1338 O O . GLU B 1 37 ? -5.93 -0.693 11.023 1 97.31 37 GLU B O 1
ATOM 1343 N N . LEU B 1 38 ? -7.793 -0.654 9.82 1 96.94 38 LEU B N 1
ATOM 1344 C CA . LEU B 1 38 ? -7.078 -0.868 8.57 1 96.94 38 LEU B CA 1
ATOM 1345 C C . LEU B 1 38 ? -6.148 0.304 8.273 1 96.94 38 LEU B C 1
ATOM 1347 O O . LEU B 1 38 ? -5.016 0.106 7.824 1 96.94 38 LEU B O 1
ATOM 1351 N N . CYS B 1 39 ? -6.637 1.497 8.477 1 97.19 39 CYS B N 1
ATOM 1352 C CA . CYS B 1 39 ? -5.824 2.688 8.258 1 97.19 39 CYS B CA 1
ATOM 1353 C C . CYS B 1 39 ? -4.566 2.65 9.125 1 97.19 39 CYS B C 1
ATOM 1355 O O . CYS B 1 39 ? -3.475 2.971 8.648 1 97.19 39 CYS B O 1
ATOM 1357 N N . CYS B 1 40 ? -4.707 2.227 10.328 1 97.31 40 CYS B N 1
ATOM 1358 C CA . CYS B 1 40 ? -3.566 2.141 11.234 1 97.31 40 CYS B CA 1
ATOM 1359 C C . CYS B 1 40 ? -2.566 1.097 10.75 1 97.31 40 CYS B C 1
ATOM 1361 O O . CYS B 1 40 ? -1.356 1.326 10.781 1 97.31 40 CYS B O 1
ATOM 1363 N N . LYS B 1 41 ? -3.053 -0.045 10.258 1 97.38 41 LYS B N 1
ATOM 1364 C CA . LYS B 1 41 ? -2.176 -1.079 9.719 1 97.38 41 LYS B CA 1
ATOM 1365 C C . LYS B 1 41 ? -1.408 -0.568 8.5 1 97.38 41 LYS B C 1
ATOM 1367 O O . LYS B 1 41 ? -0.202 -0.792 8.383 1 97.38 41 LYS B O 1
ATOM 1372 N N . MET B 1 42 ? -2.17 0.156 7.621 1 98.06 42 MET B N 1
ATOM 1373 C CA . MET B 1 42 ? -1.555 0.712 6.418 1 98.06 42 MET B CA 1
ATOM 1374 C C . MET B 1 42 ? -0.455 1.705 6.781 1 98.06 42 MET B C 1
ATOM 1376 O O . MET B 1 42 ? 0.639 1.66 6.215 1 98.06 42 MET B O 1
ATOM 1380 N N . ILE B 1 43 ? -0.67 2.547 7.711 1 97.88 43 ILE B N 1
ATOM 1381 C CA . ILE B 1 43 ? 0.287 3.549 8.164 1 97.88 43 I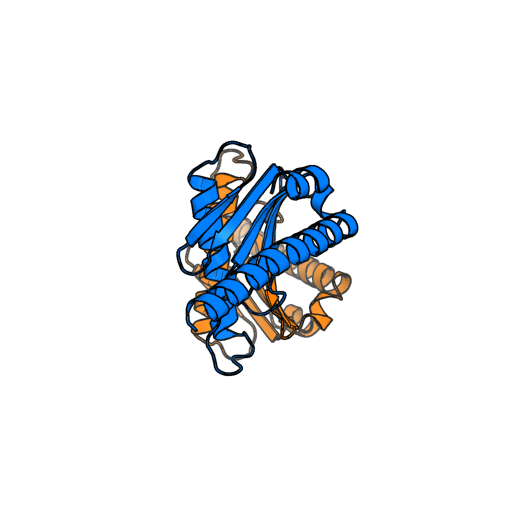LE B CA 1
ATOM 1382 C C . ILE B 1 43 ? 1.517 2.859 8.75 1 97.88 43 ILE B C 1
ATOM 1384 O O . ILE B 1 43 ? 2.65 3.217 8.43 1 97.88 43 ILE B O 1
ATOM 1388 N N . ASP B 1 44 ? 1.352 1.871 9.57 1 97.38 44 ASP B N 1
ATOM 1389 C CA . ASP B 1 44 ? 2.459 1.151 10.195 1 97.38 44 ASP B CA 1
ATOM 1390 C C . ASP B 1 44 ? 3.363 0.52 9.141 1 97.38 44 ASP B C 1
ATOM 1392 O O . ASP B 1 44 ? 4.59 0.513 9.289 1 97.38 44 ASP B O 1
ATOM 1396 N N . VAL B 1 45 ? 2.779 0.02 8.148 1 97.44 45 VAL B N 1
ATOM 1397 C CA . VAL B 1 45 ? 3.57 -0.607 7.094 1 97.44 45 VAL B CA 1
ATOM 1398 C C . VAL B 1 45 ? 4.414 0.448 6.383 1 97.44 45 VAL B C 1
ATOM 1400 O O . VAL B 1 45 ? 5.605 0.238 6.137 1 97.44 45 VAL B O 1
ATOM 1403 N N . VAL B 1 46 ? 3.82 1.579 6.055 1 96.94 46 VAL B N 1
ATOM 1404 C CA . VAL B 1 46 ? 4.559 2.635 5.371 1 96.94 46 VAL B CA 1
ATOM 1405 C C . VAL B 1 46 ? 5.691 3.137 6.262 1 96.94 46 VAL B C 1
ATOM 1407 O O . VAL B 1 46 ? 6.797 3.404 5.781 1 96.94 46 VAL B O 1
ATOM 1410 N N . ILE B 1 47 ? 5.465 3.221 7.551 1 95.75 47 ILE B N 1
ATOM 1411 C CA . ILE B 1 47 ? 6.488 3.656 8.5 1 95.75 47 ILE B CA 1
ATOM 1412 C C . ILE B 1 47 ? 7.621 2.633 8.539 1 95.75 47 ILE B C 1
ATOM 1414 O O . ILE B 1 47 ? 8.797 2.998 8.492 1 95.75 47 ILE B O 1
ATOM 1418 N N . ASP B 1 48 ? 7.312 1.355 8.656 1 95.44 48 ASP B N 1
ATOM 1419 C CA . ASP B 1 48 ? 8.312 0.295 8.672 1 95.44 48 ASP B CA 1
ATOM 1420 C C . ASP B 1 48 ? 9.188 0.348 7.418 1 95.44 48 ASP B C 1
ATOM 1422 O O . ASP B 1 48 ? 10.414 0.218 7.504 1 95.44 48 ASP B O 1
ATOM 1426 N N . ILE B 1 49 ? 8.555 0.586 6.309 1 94.81 49 ILE B N 1
ATOM 1427 C CA . ILE B 1 49 ? 9.281 0.627 5.047 1 94.81 49 ILE B CA 1
ATOM 1428 C C . ILE B 1 49 ? 10.188 1.855 5.012 1 94.81 49 ILE B C 1
ATOM 1430 O O . ILE B 1 49 ? 11.336 1.776 4.566 1 94.81 49 ILE B O 1
ATOM 1434 N N . SER B 1 50 ? 9.664 2.934 5.457 1 93.38 50 SER B N 1
ATOM 1435 C CA . SER B 1 50 ? 10.461 4.152 5.527 1 93.38 50 SER B CA 1
ATOM 1436 C C . SER B 1 50 ? 11.688 3.955 6.414 1 93.38 50 SER B C 1
ATOM 1438 O O . SER B 1 50 ? 12.773 4.461 6.109 1 93.38 50 SER B O 1
ATOM 1440 N N . ASP B 1 51 ? 11.539 3.262 7.496 1 92.38 51 ASP B N 1
ATOM 1441 C CA . ASP B 1 51 ? 12.641 3.012 8.422 1 92.38 51 ASP B CA 1
ATOM 1442 C C . ASP B 1 51 ? 13.727 2.17 7.766 1 92.38 51 ASP B C 1
ATOM 1444 O O . ASP B 1 51 ? 14.914 2.365 8.039 1 92.38 51 ASP B O 1
ATOM 1448 N N . ILE B 1 52 ? 13.312 1.291 6.938 1 92.06 52 ILE B N 1
ATOM 1449 C CA . ILE B 1 52 ? 14.25 0.337 6.359 1 92.06 52 ILE B CA 1
ATOM 1450 C C . ILE B 1 52 ? 14.844 0.91 5.074 1 92.06 52 ILE B C 1
ATOM 1452 O O . ILE B 1 52 ? 16.047 0.788 4.828 1 92.06 52 ILE B O 1
ATOM 1456 N N . TYR B 1 53 ? 13.977 1.569 4.285 1 90.94 53 TYR B N 1
ATOM 1457 C CA . TYR B 1 53 ? 14.422 1.964 2.951 1 90.94 53 TYR B CA 1
ATOM 1458 C C . TYR B 1 53 ? 14.461 3.48 2.816 1 90.94 53 TYR B C 1
ATOM 1460 O O . TYR B 1 53 ? 14.977 4.008 1.829 1 90.94 53 TYR B O 1
ATOM 1468 N N . GLY B 1 54 ? 13.844 4.137 3.758 1 87.75 54 GLY B N 1
ATOM 1469 C CA . GLY B 1 54 ? 13.812 5.59 3.689 1 87.75 54 GLY B CA 1
ATOM 1470 C C . GLY B 1 54 ? 15.172 6.227 3.945 1 87.75 54 GLY B C 1
ATOM 1471 O O . GLY B 1 54 ? 16.094 5.562 4.43 1 87.75 54 GLY B O 1
ATOM 1472 N N . LYS B 1 55 ? 15.547 7.598 3.348 1 73.06 55 LYS B N 1
ATOM 1473 C CA . LYS B 1 55 ? 16.812 8.305 3.5 1 73.06 55 LYS B CA 1
ATOM 1474 C C . LYS B 1 55 ? 17 8.789 4.934 1 73.06 55 LYS B C 1
ATOM 1476 O O . LYS B 1 55 ? 16.125 9.438 5.496 1 73.06 55 LYS B O 1
ATOM 1481 N N . GLY B 1 56 ? 17.641 8.094 5.914 1 59.66 56 GLY B N 1
ATOM 1482 C CA . GLY B 1 56 ? 17.812 8.508 7.301 1 59.66 56 GLY B CA 1
ATOM 1483 C C . GLY B 1 56 ? 18.531 9.836 7.445 1 59.66 56 GLY B C 1
ATOM 1484 O O . GLY B 1 56 ? 19.734 9.914 7.223 1 59.66 56 GLY B O 1
ATOM 1485 N N . ASP B 1 57 ? 18.156 10.883 6.902 1 53.62 57 ASP B N 1
ATOM 1486 C CA . ASP B 1 57 ? 18.906 12.07 7.289 1 53.62 57 ASP B CA 1
ATOM 1487 C C . ASP B 1 57 ? 19.047 12.164 8.805 1 53.62 57 ASP B C 1
ATOM 1489 O O . ASP B 1 57 ? 18.984 13.25 9.375 1 53.62 57 ASP B O 1
ATOM 1493 N N . GLY B 1 58 ? 19.297 11.188 9.359 1 59.06 58 GLY B N 1
ATOM 1494 C CA . GLY B 1 58 ? 19.641 11.281 10.773 1 59.06 58 GLY B CA 1
ATOM 1495 C C . GLY B 1 58 ? 18.438 11.125 11.68 1 59.06 58 GLY B C 1
ATOM 1496 O O . GLY B 1 58 ? 18.438 10.273 12.578 1 59.06 58 GLY B O 1
ATOM 1497 N N . ILE B 1 59 ? 17.578 12.203 11.688 1 61.59 59 ILE B N 1
ATOM 1498 C CA . ILE B 1 59 ? 16.469 12.164 12.633 1 61.59 59 ILE B CA 1
ATOM 1499 C C . ILE B 1 59 ? 15.438 11.141 12.18 1 61.59 59 ILE B C 1
ATOM 1501 O O . ILE B 1 59 ? 15.109 11.062 10.992 1 61.59 59 ILE B O 1
ATOM 1505 N N . GLN B 1 60 ? 15.227 10.164 12.875 1 70.81 60 GLN B N 1
ATOM 1506 C CA . GLN B 1 60 ? 14.266 9.109 12.57 1 70.81 60 GLN B CA 1
ATOM 1507 C C . GLN B 1 60 ? 12.844 9.656 12.492 1 70.81 60 GLN B C 1
ATOM 1509 O O . GLN B 1 60 ? 12.227 9.93 13.516 1 70.81 60 GLN B O 1
ATOM 1514 N N . VAL B 1 61 ? 12.391 10.117 11.367 1 79.69 61 VAL B N 1
ATOM 1515 C CA . VAL B 1 61 ? 11.008 10.555 11.172 1 79.69 61 VAL B CA 1
ATOM 1516 C C . VAL B 1 61 ? 10.18 9.414 10.586 1 79.69 61 VAL B C 1
ATOM 1518 O O . VAL B 1 61 ? 10.695 8.594 9.828 1 79.69 61 VAL B O 1
ATOM 1521 N N . PRO B 1 62 ? 8.836 9.438 11.055 1 87.56 62 PRO B N 1
ATOM 1522 C CA . PRO B 1 62 ? 7.996 8.312 10.617 1 87.56 62 PRO B CA 1
ATOM 1523 C C . PRO B 1 62 ? 7.84 8.242 9.102 1 87.56 62 PRO B C 1
ATOM 1525 O O . PRO B 1 62 ? 7.926 7.164 8.523 1 87.56 62 PRO B O 1
ATOM 1528 N N . PHE B 1 63 ? 7.609 9.422 8.508 1 87.94 63 PHE B N 1
ATOM 1529 C CA . PHE B 1 63 ? 7.395 9.406 7.066 1 87.94 63 PHE B CA 1
ATOM 1530 C C . PHE B 1 63 ? 8.469 10.219 6.348 1 87.94 63 PHE B C 1
ATOM 1532 O O . PHE B 1 63 ? 8.844 11.297 6.805 1 87.94 63 PHE B O 1
ATOM 1539 N N . ASP B 1 64 ? 8.867 9.68 5.254 1 87.44 64 ASP B N 1
ATOM 1540 C CA . ASP B 1 64 ? 9.594 10.5 4.297 1 87.44 64 ASP B CA 1
ATOM 1541 C C . ASP B 1 64 ? 8.656 11.453 3.561 1 87.44 64 ASP B C 1
ATOM 1543 O O . ASP B 1 64 ? 7.496 11.125 3.318 1 87.44 64 ASP B O 1
ATOM 1547 N N . LYS B 1 65 ? 9.297 12.594 3.266 1 88.5 65 LYS B N 1
ATOM 1548 C CA . LYS B 1 65 ? 8.508 13.562 2.506 1 88.5 65 LYS B CA 1
ATOM 1549 C C . LYS B 1 65 ? 7.98 12.945 1.213 1 88.5 65 LYS B C 1
ATOM 1551 O O . LYS B 1 65 ? 8.719 12.273 0.49 1 88.5 65 LYS B O 1
ATOM 1556 N N . GLY B 1 66 ? 6.703 13.109 0.989 1 90.94 66 GLY B N 1
ATOM 1557 C CA . GLY B 1 66 ? 6.102 12.695 -0.269 1 90.94 66 GLY B CA 1
ATOM 1558 C C . GLY B 1 66 ? 5.801 11.211 -0.325 1 90.94 66 GLY B C 1
ATOM 1559 O O . GLY B 1 66 ? 5.395 10.688 -1.368 1 90.94 66 GLY B O 1
ATOM 1560 N N . SER B 1 67 ? 5.957 10.484 0.774 1 94.62 67 SER B N 1
ATOM 1561 C CA . SER B 1 67 ? 5.602 9.07 0.789 1 94.62 67 SER B CA 1
ATOM 1562 C C . SER B 1 67 ? 4.117 8.867 0.497 1 94.62 67 SER B C 1
ATOM 1564 O O . SER B 1 67 ? 3.283 9.672 0.915 1 94.62 67 SER B O 1
ATOM 1566 N N . SER B 1 68 ? 3.807 7.805 -0.185 1 97 68 SER B N 1
ATOM 1567 C CA . SER B 1 68 ? 2.42 7.488 -0.514 1 97 68 SER B CA 1
ATOM 1568 C C . SER B 1 68 ? 2.211 5.984 -0.652 1 97 68 SER B C 1
ATOM 1570 O O . SER B 1 68 ? 3.174 5.23 -0.807 1 97 68 SER B O 1
ATOM 1572 N N . SER B 1 69 ? 1.018 5.574 -0.542 1 97.94 69 SER B N 1
ATOM 1573 C CA . SER B 1 69 ? 0.631 4.176 -0.694 1 97.94 69 SER B CA 1
ATOM 1574 C C . SER B 1 69 ? -0.743 4.051 -1.344 1 97.94 69 SER B C 1
ATOM 1576 O O . SER B 1 69 ? -1.656 4.816 -1.032 1 97.94 69 SER B O 1
ATOM 1578 N N . ILE B 1 70 ? -0.807 3.105 -2.23 1 97.94 70 ILE B N 1
ATOM 1579 C CA . ILE B 1 70 ? -2.061 2.807 -2.912 1 97.94 70 ILE B CA 1
ATOM 1580 C C . ILE B 1 70 ? -2.346 1.308 -2.836 1 97.94 70 ILE B C 1
ATOM 1582 O O . ILE B 1 70 ? -1.472 0.488 -3.129 1 97.94 70 ILE B O 1
ATOM 1586 N N . ILE B 1 71 ? -3.508 0.95 -2.434 1 97.81 71 ILE B N 1
ATOM 1587 C CA . ILE B 1 71 ? -4 -0.422 -2.5 1 97.81 71 ILE B CA 1
ATOM 1588 C C . ILE B 1 71 ? -5.281 -0.47 -3.326 1 97.81 71 ILE B C 1
ATOM 1590 O O . ILE B 1 71 ? -6.23 0.267 -3.055 1 97.81 71 ILE B O 1
ATOM 1594 N N . LYS B 1 72 ? -5.32 -1.324 -4.312 1 96.75 72 LYS B N 1
ATOM 1595 C CA . LYS B 1 72 ? -6.473 -1.482 -5.195 1 96.75 72 LYS B CA 1
ATOM 1596 C C . LYS B 1 72 ? -7.047 -2.893 -5.102 1 96.75 72 LYS B C 1
ATOM 1598 O O . LYS B 1 72 ? -6.309 -3.877 -5.152 1 96.75 72 LYS B O 1
ATOM 1603 N N . LEU B 1 73 ? -8.336 -2.926 -5.047 1 94.75 73 LEU B N 1
ATOM 1604 C CA . LEU B 1 73 ? -9.047 -4.199 -5.047 1 94.75 73 LEU B CA 1
ATOM 1605 C C . LEU B 1 73 ? -9.773 -4.414 -6.367 1 94.75 73 LEU B C 1
ATOM 1607 O O . LEU B 1 73 ? -9.875 -3.492 -7.184 1 94.75 73 LEU B O 1
ATOM 1611 N N . ASN B 1 74 ? -10.297 -5.566 -6.594 1 90.88 74 ASN B N 1
ATOM 1612 C CA . ASN B 1 74 ? -10.938 -5.934 -7.852 1 90.88 74 ASN B CA 1
ATOM 1613 C C . ASN B 1 74 ? -12.336 -5.316 -7.969 1 90.88 74 ASN B C 1
ATOM 1615 O O . ASN B 1 74 ? -12.875 -5.203 -9.07 1 90.88 74 ASN B O 1
ATOM 1619 N N . ASN B 1 75 ? -12.945 -4.91 -6.887 1 91.62 75 ASN B N 1
ATOM 1620 C CA . ASN B 1 75 ? -14.273 -4.316 -6.914 1 91.62 75 ASN B CA 1
ATOM 1621 C C . ASN B 1 75 ? -14.203 -2.795 -7.027 1 91.62 75 ASN B C 1
ATOM 1623 O O . ASN B 1 75 ? -15.086 -2.09 -6.523 1 91.62 75 ASN B O 1
ATOM 1627 N N . ALA B 1 76 ? -13.062 -2.287 -7.438 1 90.62 76 ALA B N 1
ATOM 1628 C CA . ALA B 1 76 ? -12.836 -0.887 -7.789 1 90.62 76 ALA B CA 1
ATOM 1629 C C . ALA B 1 76 ? -12.672 -0.031 -6.535 1 90.62 76 ALA B C 1
ATOM 1631 O O . ALA B 1 76 ? -12.789 1.195 -6.594 1 90.62 76 ALA B O 1
ATOM 1632 N N . THR B 1 77 ? -12.469 -0.678 -5.43 1 94.5 77 THR B N 1
ATOM 1633 C CA . THR B 1 77 ? -12.156 0.066 -4.215 1 94.5 77 THR B CA 1
ATOM 1634 C C . THR B 1 77 ? -10.664 0.375 -4.141 1 94.5 77 THR B C 1
ATOM 1636 O O . THR B 1 77 ? -9.828 -0.488 -4.426 1 94.5 77 THR B O 1
ATOM 1639 N N . VAL B 1 78 ? -10.375 1.63 -3.74 1 96.75 78 VAL B N 1
ATOM 1640 C CA . VAL B 1 78 ? -8.984 2.07 -3.621 1 96.75 78 VAL B CA 1
ATOM 1641 C C . VAL B 1 78 ? -8.758 2.693 -2.246 1 96.75 78 VAL B C 1
ATOM 1643 O O . VAL B 1 78 ? -9.555 3.523 -1.795 1 96.75 78 VAL B O 1
ATOM 1646 N N . LEU B 1 79 ? -7.762 2.246 -1.533 1 97.75 79 LEU B N 1
ATOM 1647 C CA . LEU B 1 79 ? -7.242 2.934 -0.355 1 97.75 79 LEU B CA 1
ATOM 1648 C C . LEU B 1 79 ? -5.98 3.717 -0.697 1 97.75 79 LEU B C 1
ATOM 1650 O O . LEU B 1 79 ? -5.059 3.18 -1.318 1 97.75 79 LEU B O 1
ATOM 1654 N N . TYR B 1 80 ? -5.957 4.926 -0.299 1 97.69 80 TYR B N 1
ATOM 1655 C CA . TYR B 1 80 ? -4.879 5.828 -0.688 1 97.69 80 TYR B CA 1
ATOM 1656 C C . TYR B 1 80 ? -4.328 6.574 0.521 1 97.69 80 TYR B C 1
ATOM 1658 O O . TYR B 1 80 ? -5.078 7.227 1.251 1 97.69 80 TYR B O 1
ATOM 1666 N N . LEU B 1 81 ? -3.029 6.461 0.776 1 98 81 LEU B N 1
ATOM 1667 C CA . LEU B 1 81 ? -2.33 7.16 1.85 1 98 81 LEU B CA 1
ATOM 1668 C C . LEU B 1 81 ? -1.346 8.18 1.284 1 98 81 LEU B C 1
ATOM 1670 O O . LEU B 1 81 ? -0.622 7.883 0.331 1 98 81 LEU B O 1
ATOM 1674 N N . ARG B 1 82 ? -1.366 9.352 1.796 1 96.69 82 ARG B N 1
ATOM 1675 C CA . ARG B 1 82 ? -0.407 10.398 1.446 1 96.69 82 ARG B CA 1
ATOM 1676 C C . ARG B 1 82 ? 0.16 11.062 2.697 1 96.69 82 ARG B C 1
ATOM 1678 O O . ARG B 1 82 ? -0.589 11.43 3.604 1 96.69 82 ARG B O 1
ATOM 1685 N N . GLU B 1 83 ? 1.462 11.18 2.693 1 96.69 83 GLU B N 1
ATOM 1686 C CA . GLU B 1 83 ? 2.107 11.945 3.756 1 96.69 83 GLU B CA 1
ATOM 1687 C C . GLU B 1 83 ? 1.721 13.422 3.691 1 96.69 83 GLU B C 1
ATOM 1689 O O . GLU B 1 83 ? 1.77 14.031 2.621 1 96.69 83 GLU B O 1
ATOM 1694 N N . VAL B 1 84 ? 1.299 13.992 4.746 1 95.56 84 VAL B N 1
ATOM 1695 C CA . VAL B 1 84 ? 0.951 15.406 4.836 1 95.56 84 VAL B CA 1
ATOM 1696 C C . VAL B 1 84 ? 2.084 16.172 5.508 1 95.56 84 VAL B C 1
ATOM 1698 O O . VAL B 1 84 ? 2.406 17.297 5.105 1 95.56 84 VAL B O 1
ATOM 1701 N N . SER B 1 85 ? 2.639 15.68 6.5 1 92.94 85 SER B N 1
ATOM 1702 C CA . SER B 1 85 ? 3.854 16.094 7.188 1 92.94 85 SER B CA 1
ATOM 1703 C C . SER B 1 85 ? 4.621 14.906 7.742 1 92.94 85 SER B C 1
ATOM 1705 O O . SER B 1 85 ? 4.172 13.766 7.621 1 92.94 85 SER B O 1
ATOM 1707 N N . ARG B 1 86 ? 5.668 15.203 8.344 1 89.94 86 ARG B N 1
ATOM 1708 C CA . ARG B 1 86 ? 6.48 14.125 8.898 1 89.94 86 ARG B CA 1
ATOM 1709 C C . ARG B 1 86 ? 5.695 13.328 9.93 1 89.94 86 ARG B C 1
ATOM 1711 O O . ARG B 1 86 ? 6.027 12.172 10.219 1 89.94 86 ARG B O 1
ATOM 1718 N N . PHE B 1 87 ? 4.664 13.94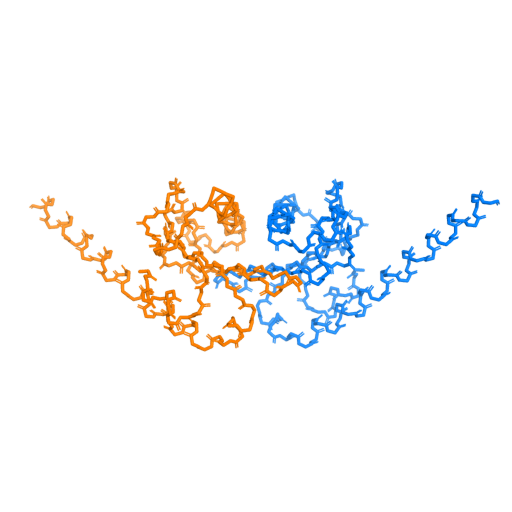5 10.461 1 94.06 87 PHE B N 1
ATOM 1719 C CA . PHE B 1 87 ? 3.961 13.305 11.562 1 94.06 87 PHE B CA 1
ATOM 1720 C C . PHE B 1 87 ? 2.479 13.148 11.242 1 94.06 87 PHE B C 1
ATOM 1722 O O . PHE B 1 87 ? 1.699 12.703 12.086 1 94.06 87 PHE B O 1
ATOM 1729 N N . LEU B 1 88 ? 2.066 13.547 10.086 1 96.69 88 LEU B N 1
ATOM 1730 C CA . LEU B 1 88 ? 0.66 13.477 9.703 1 96.69 88 LEU B CA 1
ATOM 1731 C C . LEU B 1 88 ? 0.492 12.711 8.391 1 96.69 88 LEU B C 1
ATOM 1733 O O . LEU B 1 88 ? 1.28 12.883 7.461 1 96.69 88 LEU B O 1
ATOM 1737 N N . ALA B 1 89 ? -0.539 11.953 8.375 1 97.5 89 ALA B N 1
ATOM 1738 C CA . ALA B 1 89 ? -0.862 11.195 7.172 1 97.5 89 ALA B CA 1
ATOM 1739 C C . ALA B 1 89 ? -2.35 11.297 6.844 1 97.5 89 ALA B C 1
ATOM 1741 O O . ALA B 1 89 ? -3.193 11.219 7.742 1 97.5 89 ALA B O 1
ATOM 1742 N N . LEU B 1 90 ? -2.648 11.531 5.574 1 97.5 90 LEU B N 1
ATOM 1743 C CA . LEU B 1 90 ? -4.012 11.461 5.055 1 97.5 90 LEU B CA 1
ATOM 1744 C C . LEU B 1 90 ? -4.293 10.094 4.449 1 97.5 90 LEU B C 1
ATOM 1746 O O . LEU B 1 90 ? -3.529 9.609 3.605 1 97.5 90 LEU B O 1
ATOM 1750 N N . VAL B 1 91 ? -5.355 9.422 4.922 1 97.81 91 VAL B N 1
ATOM 1751 C CA . VAL B 1 91 ? -5.789 8.141 4.359 1 97.81 91 VAL B CA 1
ATOM 1752 C C . VAL B 1 91 ? -7.211 8.273 3.82 1 97.81 91 VAL B C 1
ATOM 1754 O O . VAL B 1 91 ? -8.109 8.75 4.523 1 97.81 91 VAL B O 1
ATOM 1757 N N . CYS B 1 92 ? -7.375 7.836 2.584 1 96.69 92 CYS B N 1
ATOM 1758 C CA . CYS B 1 92 ?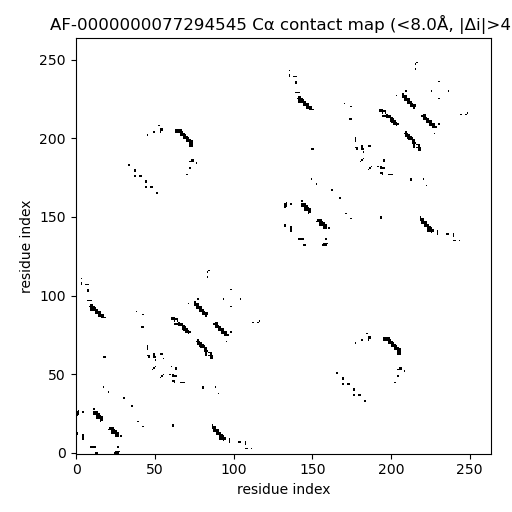 -8.656 7.984 1.912 1 96.69 92 CYS B CA 1
ATOM 1759 C C . CYS B 1 92 ? -9.117 6.66 1.315 1 96.69 92 CYS B C 1
ATOM 1761 O O . CYS B 1 92 ? -8.297 5.863 0.857 1 96.69 92 CYS B O 1
ATOM 1763 N N . ILE B 1 93 ? -10.359 6.441 1.351 1 96.56 93 ILE B N 1
ATOM 1764 C CA . ILE B 1 93 ? -11.016 5.344 0.655 1 96.56 93 ILE B CA 1
ATOM 1765 C C . ILE B 1 93 ? -11.891 5.895 -0.468 1 96.56 93 ILE B C 1
ATOM 1767 O O . ILE B 1 93 ? -12.719 6.781 -0.239 1 96.56 93 ILE B O 1
ATOM 1771 N N . LEU B 1 94 ? -11.727 5.434 -1.711 1 95.38 94 LEU B N 1
ATOM 1772 C CA . LEU B 1 94 ? -12.5 5.949 -2.838 1 95.38 94 LEU B CA 1
ATOM 1773 C C . LEU B 1 94 ? -12.633 4.895 -3.932 1 95.38 94 LEU B C 1
ATOM 1775 O O . LEU B 1 94 ? -12.039 3.818 -3.838 1 95.38 94 LEU B O 1
ATOM 1779 N N . LYS B 1 95 ? -13.398 5.238 -4.934 1 94.25 95 LYS B N 1
ATOM 1780 C CA . LYS B 1 95 ? -13.562 4.348 -6.082 1 94.25 95 LYS B CA 1
ATOM 1781 C C . LYS B 1 95 ? -12.461 4.574 -7.109 1 94.25 95 LYS B C 1
ATOM 1783 O O . LYS B 1 95 ? -12.023 5.707 -7.324 1 94.25 95 LYS B O 1
ATOM 1788 N N . GLU B 1 96 ? -12.156 3.488 -7.77 1 94.56 96 GLU B N 1
ATOM 1789 C CA . GLU B 1 96 ? -11.055 3.502 -8.727 1 94.56 96 GLU B CA 1
ATOM 1790 C C . GLU B 1 96 ? -11.305 4.52 -9.836 1 94.56 96 GLU B C 1
ATOM 1792 O O . GLU B 1 96 ? -10.383 5.215 -10.273 1 94.56 96 GLU B O 1
ATOM 1797 N N . ASP B 1 97 ? -12.547 4.617 -10.328 1 93.06 97 ASP B N 1
ATOM 1798 C CA . ASP B 1 97 ? -12.883 5.566 -11.383 1 93.06 97 ASP B CA 1
ATOM 1799 C C . ASP B 1 97 ? -12.539 6.996 -10.969 1 93.06 97 ASP B C 1
ATOM 1801 O O . ASP B 1 97 ? -12.109 7.801 -11.805 1 93.06 97 ASP B O 1
ATOM 1805 N N . ASN B 1 98 ? -12.703 7.277 -9.758 1 90.31 98 ASN B N 1
ATOM 1806 C CA . ASN B 1 98 ? -12.406 8.609 -9.234 1 90.31 98 ASN B CA 1
ATOM 1807 C C . ASN B 1 98 ? -10.898 8.797 -9.031 1 90.31 98 ASN B C 1
ATOM 1809 O O . ASN B 1 98 ? -10.383 9.898 -9.242 1 90.31 98 ASN B O 1
ATOM 1813 N N . PHE B 1 99 ? -10.281 7.734 -8.672 1 90.69 99 PHE B N 1
ATOM 1814 C CA . PHE B 1 99 ? -8.844 7.793 -8.461 1 90.69 99 PHE B CA 1
ATOM 1815 C C . PHE B 1 99 ? -8.117 8.031 -9.781 1 90.69 99 PHE B C 1
ATOM 1817 O O . PHE B 1 99 ? -7.078 8.688 -9.82 1 90.69 99 PHE B O 1
ATOM 1824 N N . ASP B 1 100 ? -8.641 7.602 -10.852 1 84.88 100 ASP B N 1
ATOM 1825 C CA . ASP B 1 100 ? -8.031 7.738 -12.172 1 84.88 100 ASP B CA 1
ATOM 1826 C C . ASP B 1 100 ? -8.047 9.188 -12.641 1 84.88 100 ASP B C 1
ATOM 1828 O O . ASP B 1 100 ? -7.332 9.555 -13.57 1 84.88 100 ASP B O 1
ATOM 1832 N N . LYS B 1 101 ? -8.836 9.93 -11.945 1 84.38 101 LYS B N 1
ATOM 1833 C CA . LYS B 1 101 ? -8.766 11.375 -12.141 1 84.38 101 LYS B CA 1
ATOM 1834 C C . LYS B 1 101 ? -7.645 11.992 -11.305 1 84.38 101 LYS B C 1
ATOM 1836 O O . LYS B 1 101 ? -7.875 12.93 -10.547 1 84.38 101 LYS B O 1
ATOM 1841 N N . GLN B 1 102 ? -6.457 11.539 -11.484 1 79.25 102 GLN B N 1
ATOM 1842 C CA . GLN B 1 102 ? -5.289 11.781 -10.648 1 79.25 102 GLN B CA 1
ATOM 1843 C C . GLN B 1 102 ? -4.969 13.273 -10.57 1 79.25 102 GLN B C 1
ATOM 1845 O O . GLN B 1 102 ? -4.551 13.773 -9.523 1 79.25 102 GLN B O 1
ATOM 1850 N N . GLY B 1 103 ? -5.203 13.891 -11.648 1 85.44 103 GLY B N 1
ATOM 1851 C CA . GLY B 1 103 ? -4.922 15.32 -11.656 1 85.44 103 GLY B CA 1
ATOM 1852 C C . GLY B 1 103 ? -5.734 16.078 -10.625 1 85.44 103 GLY B C 1
ATOM 1853 O O . GLY B 1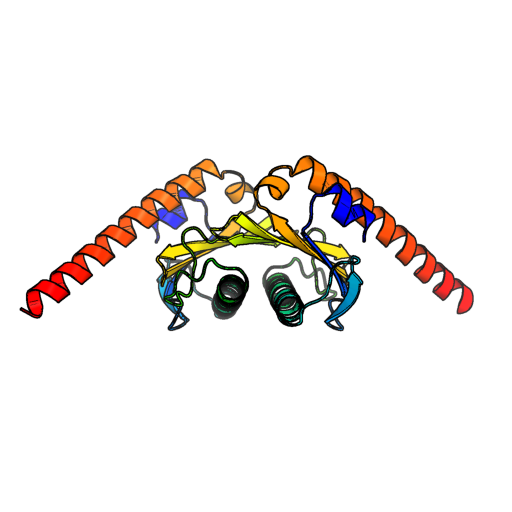 103 ? -5.191 16.891 -9.875 1 85.44 103 GLY B O 1
ATOM 1854 N N . LEU B 1 104 ? -7.016 15.781 -10.57 1 86.38 104 LEU B N 1
ATOM 1855 C CA . LEU B 1 104 ? -7.902 16.453 -9.633 1 86.38 104 LEU B CA 1
ATOM 1856 C C . LEU B 1 104 ? -7.578 16.062 -8.195 1 86.38 104 LEU B C 1
ATOM 1858 O O . LEU B 1 104 ? -7.531 16.906 -7.305 1 86.38 104 LEU B O 1
ATOM 1862 N N . ILE B 1 105 ? -7.27 14.875 -7.977 1 89.62 105 ILE B N 1
ATOM 1863 C CA . ILE B 1 105 ? -6.949 14.359 -6.648 1 89.62 105 ILE B CA 1
ATOM 1864 C C . ILE B 1 105 ? -5.645 14.984 -6.156 1 89.62 105 ILE B C 1
ATOM 1866 O O . ILE B 1 105 ? -5.574 15.477 -5.027 1 89.62 105 ILE B O 1
ATOM 1870 N N . ASP B 1 106 ? -4.719 15.016 -7.062 1 90.56 106 ASP B N 1
ATOM 1871 C CA . ASP B 1 106 ? -3.424 15.594 -6.727 1 90.56 106 ASP B CA 1
ATOM 1872 C C . ASP B 1 106 ? -3.562 17.078 -6.363 1 90.56 106 ASP B C 1
ATOM 1874 O O . ASP B 1 106 ? -2.941 17.547 -5.406 1 90.56 106 ASP B O 1
ATOM 1878 N N . TYR B 1 107 ? -4.336 17.672 -7.172 1 92.06 107 TYR B N 1
ATOM 1879 C CA . TYR B 1 107 ? -4.527 19.094 -6.918 1 92.06 107 TYR B CA 1
ATOM 1880 C C . TYR B 1 107 ? -5.207 19.328 -5.574 1 92.06 107 TYR B C 1
ATOM 1882 O O . TYR B 1 107 ? -4.785 20.188 -4.797 1 92.06 107 TYR B O 1
ATOM 1890 N N . ASN B 1 108 ? -6.277 18.641 -5.332 1 89.69 108 ASN B N 1
ATOM 1891 C CA . ASN B 1 108 ? -7.004 18.781 -4.074 1 89.69 108 ASN B CA 1
ATOM 1892 C C . ASN B 1 108 ? -6.117 18.453 -2.879 1 89.69 108 ASN B C 1
ATOM 1894 O O . ASN B 1 108 ? -6.184 19.125 -1.848 1 89.69 108 ASN B O 1
ATOM 1898 N N . PHE B 1 109 ? -5.289 17.516 -3.086 1 90.5 109 PHE B N 1
ATOM 1899 C CA . PHE B 1 109 ? -4.375 17.141 -2.014 1 90.5 109 PHE B CA 1
ATOM 1900 C C . PHE B 1 109 ? -3.326 18.219 -1.794 1 90.5 109 PHE B C 1
ATOM 1902 O O . PHE B 1 109 ? -2.941 18.5 -0.656 1 90.5 109 PHE B O 1
ATOM 1909 N N . LEU B 1 110 ? -2.834 18.734 -2.895 1 92.5 110 LEU B N 1
ATOM 1910 C CA . LEU B 1 110 ? -1.87 19.828 -2.789 1 92.5 110 LEU B CA 1
ATOM 1911 C C . LEU B 1 110 ? -2.463 21 -2.021 1 92.5 110 LEU B C 1
ATOM 1913 O O . LEU B 1 110 ? -1.809 21.578 -1.142 1 92.5 110 LEU B O 1
ATOM 1917 N N . CYS B 1 111 ? -3.615 21.344 -2.379 1 92.19 111 CYS B N 1
ATOM 1918 C CA . CYS B 1 111 ? -4.301 22.438 -1.694 1 92.19 111 CYS B CA 1
ATOM 1919 C C . CYS B 1 111 ? -4.527 22.094 -0.226 1 92.19 111 CYS B C 1
ATOM 1921 O O . CYS B 1 111 ? -4.293 22.922 0.651 1 92.19 111 CYS B O 1
ATOM 1923 N N . PHE B 1 112 ? -4.961 20.875 0.009 1 93.19 112 PHE B N 1
ATOM 1924 C CA . PHE B 1 112 ? -5.16 20.422 1.379 1 93.19 112 PHE B CA 1
ATOM 1925 C C . PHE B 1 112 ? -3.855 20.484 2.166 1 93.19 112 PHE B C 1
ATOM 1927 O O . PHE B 1 112 ? -3.834 20.953 3.305 1 93.19 112 PHE B O 1
ATOM 1934 N N . HIS B 1 113 ? -2.842 19.984 1.644 1 93.56 113 HIS B N 1
ATOM 1935 C CA . HIS B 1 113 ? -1.511 19.984 2.24 1 93.56 113 HIS B CA 1
ATOM 1936 C C . HIS B 1 113 ? -1.082 21.391 2.637 1 93.56 113 HIS B C 1
ATOM 1938 O O . HIS B 1 113 ? -0.598 21.609 3.75 1 93.56 113 HIS B O 1
ATOM 1944 N N . LYS B 1 114 ? -1.247 22.328 1.733 1 92.31 114 LYS B N 1
ATOM 1945 C CA . LYS B 1 114 ? -0.904 23.719 1.993 1 92.31 114 LYS B CA 1
ATOM 1946 C C . LYS B 1 114 ? -1.71 24.266 3.164 1 92.31 114 LYS B C 1
ATOM 1948 O O . LYS B 1 114 ? -1.166 24.969 4.023 1 92.31 114 LYS B O 1
ATOM 1953 N N . GLY B 1 115 ? -2.973 23.984 3.137 1 92.56 115 GLY B N 1
ATOM 1954 C CA . GLY B 1 115 ? -3.826 24.422 4.23 1 92.56 115 GLY B CA 1
ATOM 1955 C C . GLY B 1 115 ? -3.381 23.906 5.582 1 92.56 115 GLY B C 1
ATOM 1956 O O . GLY B 1 115 ? -3.301 24.656 6.551 1 92.56 115 GLY B O 1
ATOM 1957 N N . VAL B 1 116 ? -3.111 22.703 5.656 1 93.69 116 VAL B N 1
ATOM 1958 C CA . VAL B 1 116 ? -2.691 22.062 6.898 1 93.69 116 VAL B CA 1
ATOM 1959 C C . VAL B 1 116 ? -1.35 22.641 7.348 1 93.69 116 VAL B C 1
ATOM 1961 O O . VAL B 1 116 ? -1.157 22.938 8.531 1 93.69 116 VAL B O 1
ATOM 1964 N N . GLN B 1 117 ? -0.46 22.797 6.48 1 90.75 117 GLN B N 1
ATOM 1965 C CA . GLN B 1 117 ? 0.859 23.328 6.797 1 90.75 117 GLN B CA 1
ATOM 1966 C C . GLN B 1 117 ? 0.755 24.734 7.367 1 90.75 117 GLN B C 1
ATOM 1968 O O . GLN B 1 117 ? 1.499 25.109 8.281 1 90.75 117 GLN B O 1
ATOM 1973 N N . GLU B 1 118 ? -0.098 25.531 6.84 1 91.06 118 GLU B N 1
ATOM 1974 C CA . GLU B 1 118 ? -0.295 26.891 7.324 1 91.06 118 GLU B CA 1
ATOM 1975 C C . GLU B 1 118 ? -0.782 26.891 8.773 1 91.06 118 GLU B C 1
ATOM 1977 O O . GLU B 1 118 ? -0.344 27.719 9.578 1 91.06 118 GLU B O 1
ATOM 1982 N N . VAL B 1 119 ? -1.638 25.984 9.016 1 90.25 119 VAL B N 1
ATOM 1983 C CA . VAL B 1 119 ? -2.182 25.891 10.367 1 90.25 119 VAL B CA 1
ATOM 1984 C C . VAL B 1 119 ? -1.096 25.422 11.336 1 90.25 119 VAL B C 1
ATOM 1986 O O . VAL B 1 119 ? -0.976 25.953 12.445 1 90.25 119 VAL B O 1
ATOM 1989 N N . LEU B 1 120 ? -0.337 24.5 10.953 1 88.25 120 LEU B N 1
ATOM 1990 C CA . LEU B 1 120 ? 0.729 23.969 11.797 1 88.25 120 LEU B CA 1
ATOM 1991 C C . LEU B 1 120 ? 1.821 25 12.016 1 88.25 120 LEU B C 1
ATOM 1993 O O . LEU B 1 120 ? 2.395 25.094 13.102 1 88.25 120 LEU B O 1
ATOM 1997 N N . ASP B 1 121 ? 2.127 25.766 11.078 1 87.62 121 ASP B N 1
ATOM 1998 C CA . ASP B 1 121 ? 3.137 26.812 11.172 1 87.62 121 ASP B CA 1
ATOM 1999 C C . ASP B 1 121 ? 2.701 27.906 12.141 1 87.62 121 ASP B C 1
ATOM 2001 O O . ASP B 1 121 ? 3.52 28.438 12.898 1 87.62 121 ASP B O 1
ATOM 2005 N N . VAL B 1 122 ? 1.551 28.281 12.07 1 83.38 122 VAL B N 1
ATOM 2006 C CA . VAL B 1 122 ? 1.022 29.312 12.953 1 83.38 122 VAL B CA 1
ATOM 2007 C C . VAL B 1 122 ? 1.098 28.844 14.398 1 83.38 122 VAL B C 1
ATOM 2009 O O . VAL B 1 122 ? 1.475 29.609 15.289 1 83.38 122 VAL B O 1
ATOM 2012 N N . ARG B 1 123 ? 0.801 27.594 14.617 1 81.94 123 ARG B N 1
ATOM 2013 C CA . ARG B 1 123 ? 0.814 27.062 15.977 1 81.94 123 ARG B CA 1
ATOM 2014 C C . ARG B 1 123 ? 2.234 27.016 16.531 1 81.94 123 ARG B C 1
ATOM 2016 O O . ARG B 1 123 ? 2.453 27.281 17.703 1 81.94 123 ARG B O 1
ATOM 2023 N N . THR B 1 124 ? 3.096 26.641 15.711 1 78.75 124 THR B N 1
ATOM 2024 C CA . THR B 1 124 ? 4.488 26.547 16.125 1 78.75 124 THR B CA 1
ATOM 2025 C C . THR B 1 124 ? 5.035 27.938 16.469 1 78.75 124 THR B C 1
ATOM 2027 O O . THR B 1 124 ? 5.766 28.109 17.438 1 78.75 124 THR B O 1
ATOM 2030 N N . ASN B 1 125 ? 4.652 28.891 15.672 1 82.75 125 ASN B N 1
ATOM 2031 C CA . ASN B 1 125 ? 5.094 30.266 15.906 1 82.75 125 ASN B CA 1
ATOM 2032 C C . ASN B 1 125 ? 4.473 30.844 17.172 1 82.75 125 ASN B C 1
ATOM 2034 O O . ASN B 1 125 ? 5.129 31.594 17.906 1 82.75 125 ASN B O 1
ATOM 2038 N N . GLN B 1 126 ? 3.295 30.547 17.375 1 79.31 126 GLN B N 1
ATOM 2039 C CA . GLN B 1 126 ? 2.619 31.047 18.562 1 79.31 126 GLN B CA 1
ATOM 2040 C C . GLN B 1 126 ? 3.221 30.438 19.828 1 79.31 126 GLN B C 1
ATOM 2042 O O . GLN B 1 126 ? 3.367 31.125 20.844 1 79.31 126 GLN B O 1
ATOM 2047 N N . GLN B 1 127 ? 3.516 29.141 19.688 1 74.44 127 GLN B N 1
ATOM 2048 C CA . GLN B 1 127 ? 4.133 28.484 20.828 1 74.44 127 GLN B CA 1
ATOM 2049 C C . GLN B 1 127 ? 5.5 29.078 21.141 1 74.44 127 GLN B C 1
ATOM 2051 O O . GLN B 1 127 ? 5.875 29.219 22.297 1 74.44 127 GLN B O 1
ATOM 2056 N N . GLN B 1 128 ? 6.207 29.406 20.141 1 75 128 GLN B N 1
ATOM 2057 C CA . GLN B 1 128 ? 7.516 30.031 20.312 1 75 128 GLN B CA 1
ATOM 2058 C C . GLN B 1 128 ? 7.391 31.438 20.906 1 75 128 GLN B C 1
ATOM 2060 O O . GLN B 1 128 ? 8.211 31.844 21.734 1 75 128 GLN B O 1
ATOM 2065 N N . GLN B 1 129 ? 6.395 32.156 20.562 1 77.5 129 GLN B N 1
ATOM 2066 C CA . GLN B 1 129 ? 6.195 33.5 21.062 1 77.5 129 GLN B CA 1
ATOM 2067 C C . GLN B 1 129 ? 5.734 33.469 22.531 1 77.5 129 GLN B C 1
ATOM 2069 O O . GLN B 1 129 ? 6.07 34.375 23.297 1 77.5 129 GLN B O 1
ATOM 2074 N N . GLN B 1 130 ? 4.98 32.5 22.891 1 73.38 130 GLN B N 1
ATOM 2075 C CA . GLN B 1 130 ? 4.504 32.438 24.266 1 73.38 130 GLN B CA 1
ATOM 2076 C C . GLN B 1 130 ? 5.625 32.031 25.219 1 73.38 130 GLN B C 1
ATOM 2078 O O . GLN B 1 130 ? 5.578 32.344 26.406 1 73.38 130 GLN B O 1
ATOM 2083 N N . GLN B 1 131 ? 6.496 31.234 24.766 1 68.44 131 GLN B N 1
ATOM 2084 C CA . GLN B 1 131 ? 7.594 30.797 25.625 1 68.44 131 GLN B CA 1
ATOM 2085 C C . GLN B 1 131 ? 8.625 31.906 25.812 1 68.44 131 GLN B C 1
ATOM 2087 O O . GLN B 1 131 ? 9.492 31.812 26.672 1 68.44 131 GLN B O 1
ATOM 2092 N N . GLN B 1 132 ? 8.617 32.906 25.141 1 59.47 132 GLN B N 1
ATOM 2093 C CA . GLN B 1 132 ? 9.461 34.062 25.438 1 59.47 132 GLN B CA 1
ATOM 2094 C C . GLN B 1 132 ? 8.734 35.062 26.328 1 59.47 132 GLN B C 1
ATOM 2096 O O . GLN B 1 132 ? 7.574 35.375 26.078 1 59.47 132 GLN B O 1
#